Protein AF-T1U7D6-F1 (afdb_monomer)

Organism: NCBI:txid1352356

Solvent-accessible surface area (backbone atoms only — not comparable to full-atom values): 13984 Å² total; per-residue (Å²): 104,75,70,58,51,40,47,48,28,35,77,74,76,29,29,52,57,23,20,65,66,30,60,72,41,46,78,35,85,68,32,20,46,58,29,17,50,54,24,15,53,18,20,45,72,52,65,39,37,70,60,12,44,58,31,36,50,51,25,49,54,49,41,52,49,48,55,53,50,41,74,73,70,55,82,89,74,80,80,62,49,70,50,90,88,68,85,40,58,49,58,42,78,65,50,63,22,47,46,26,44,51,46,15,50,35,25,50,76,70,67,35,58,71,60,15,51,52,23,41,53,51,16,53,51,44,37,53,52,48,38,55,50,52,52,52,52,52,53,49,52,50,52,54,49,68,73,53,84,83,81,92,78,90,78,67,86,83,57,63,83,69,49,65,72,53,52,78,78,43,94,65,55,78,68,31,66,84,38,65,89,54,60,64,39,65,58,31,34,52,43,7,53,49,30,39,72,69,73,42,42,70,62,4,51,51,26,27,49,51,15,25,58,59,62,70,40,68,68,47,47,51,52,45,51,51,58,57,52,49,51,60,42,48,77,68,72,56,60,78,65,60,53,57,53,51,47,54,51,53,52,53,52,54,65,69,76,107

Secondary structure (DSSP, 8-state):
-HHHHHHHIIIII-HHHHHHHHTTTTT-STTHHHHHHHHHHHHHHTT-HHHHHHHHHHHHHHHHHHHHHHHHHS----S--B-TTS--B---HHHHHHHHHHHHHHHHHTT-HHHHHHHHHHHHHHHHHHHHHHHHHHHHHHHHHHHS--------TTSHHHHHHHHTT-TTTHHHHTTTTTS-HHHHHHHHHHHHHTT-HHHHHHHHHHHHHHH--HHHHHHHHHHHHHHHHHHTT--HHHHHHHHHHHHHHHTT--

Structure (mmCIF, N/CA/C/O backbone):
data_AF-T1U7D6-F1
#
_entry.id   AF-T1U7D6-F1
#
loop_
_atom_site.group_PDB
_atom_site.id
_atom_site.type_symbol
_atom_site.label_atom_id
_atom_site.label_alt_id
_atom_site.label_comp_id
_atom_site.label_asym_id
_atom_site.label_entity_id
_atom_site.label_seq_id
_atom_site.pdbx_PDB_ins_code
_atom_site.Cartn_x
_atom_site.Cartn_y
_atom_site.Cartn_z
_atom_site.occupancy
_atom_site.B_iso_or_equiv
_atom_site.auth_seq_id
_atom_site.auth_comp_id
_atom_site.auth_asym_id
_atom_site.auth_atom_id
_atom_site.pdbx_PDB_model_num
ATOM 1 N N . MET A 1 1 ? 2.254 6.392 26.027 1.00 72.69 1 MET A N 1
ATOM 2 C CA . MET A 1 1 ? 1.429 5.376 26.707 1.00 72.69 1 MET A CA 1
ATOM 3 C C . MET A 1 1 ? 0.644 4.525 25.712 1.00 72.69 1 MET A C 1
ATOM 5 O O . MET A 1 1 ? 1.180 3.489 25.376 1.00 72.69 1 MET A O 1
ATOM 9 N N . ASP A 1 2 ? -0.503 4.936 25.141 1.00 89.38 2 ASP A N 1
ATOM 10 C CA . ASP A 1 2 ? -1.288 4.025 24.265 1.00 89.38 2 ASP A CA 1
ATOM 11 C C . ASP A 1 2 ? -0.532 3.526 23.015 1.00 89.38 2 ASP A C 1
ATOM 13 O O . ASP A 1 2 ? -0.516 2.333 22.733 1.00 89.38 2 ASP A O 1
ATOM 17 N N . LEU A 1 3 ? 0.124 4.423 22.264 1.00 87.19 3 LEU A N 1
ATOM 18 C CA . LEU A 1 3 ? 0.868 4.041 21.050 1.00 87.19 3 LEU A CA 1
ATOM 19 C C . LEU A 1 3 ? 2.123 3.212 21.363 1.00 87.19 3 LEU A C 1
ATOM 21 O O . LEU A 1 3 ? 2.487 2.315 20.618 1.00 87.19 3 LEU A O 1
ATOM 25 N N . GLU A 1 4 ? 2.780 3.517 22.476 1.00 90.38 4 GLU A N 1
ATOM 26 C CA . GLU A 1 4 ? 3.965 2.795 22.941 1.00 90.38 4 GLU A CA 1
ATOM 27 C C . GLU A 1 4 ? 3.599 1.374 23.370 1.00 90.38 4 GLU A C 1
ATOM 29 O O . GLU A 1 4 ? 4.231 0.423 22.929 1.00 90.38 4 GLU A O 1
ATOM 34 N N . HIS A 1 5 ? 2.508 1.224 24.127 1.00 93.81 5 HIS A N 1
ATOM 35 C CA . HIS A 1 5 ? 1.993 -0.088 24.491 1.00 93.81 5 HIS A CA 1
ATOM 36 C C . HIS A 1 5 ? 1.528 -0.874 23.261 1.00 93.81 5 HIS A C 1
ATOM 38 O O . HIS A 1 5 ? 1.854 -2.048 23.134 1.00 93.81 5 HIS A O 1
ATOM 44 N N . PHE A 1 6 ? 0.842 -0.223 22.313 1.00 93.44 6 PHE A N 1
ATOM 45 C CA . PHE A 1 6 ? 0.516 -0.841 21.027 1.00 93.44 6 PHE A CA 1
ATOM 46 C C . PHE A 1 6 ? 1.769 -1.373 20.314 1.00 93.44 6 PHE A C 1
ATOM 48 O O . PHE A 1 6 ? 1.744 -2.499 19.828 1.00 93.44 6 PHE A O 1
ATOM 55 N N . ASN A 1 7 ? 2.863 -0.603 20.276 1.00 91.38 7 ASN A N 1
ATOM 56 C CA . ASN A 1 7 ? 4.107 -1.033 19.635 1.00 91.38 7 ASN A CA 1
ATOM 57 C C . ASN A 1 7 ? 4.715 -2.254 20.334 1.00 91.38 7 ASN A C 1
ATOM 59 O O . ASN A 1 7 ? 5.109 -3.192 19.646 1.00 91.38 7 ASN A O 1
ATOM 63 N N . THR A 1 8 ? 4.752 -2.276 21.670 1.00 94.44 8 THR A N 1
ATOM 64 C CA . THR A 1 8 ? 5.187 -3.457 22.435 1.00 94.44 8 THR A CA 1
ATOM 65 C C . THR A 1 8 ? 4.346 -4.676 22.067 1.00 94.44 8 THR A C 1
ATOM 67 O O . THR A 1 8 ? 4.895 -5.700 21.672 1.00 94.44 8 THR A O 1
ATOM 70 N N . LEU A 1 9 ? 3.014 -4.552 22.087 1.00 94.38 9 LEU A N 1
ATOM 71 C CA . LEU A 1 9 ? 2.132 -5.652 21.692 1.00 94.38 9 LEU A CA 1
ATOM 72 C C . LEU A 1 9 ? 2.424 -6.113 20.259 1.00 94.38 9 LEU A C 1
ATOM 74 O O . LEU A 1 9 ? 2.529 -7.307 20.011 1.00 94.38 9 LEU A O 1
ATOM 78 N N . TYR A 1 10 ? 2.586 -5.181 19.321 1.00 91.12 10 TYR A N 1
ATOM 79 C CA . TYR A 1 10 ? 2.766 -5.491 17.906 1.00 91.12 10 TYR A CA 1
ATOM 80 C C . TYR A 1 10 ? 4.093 -6.203 17.618 1.00 91.12 10 TYR A C 1
ATOM 82 O O . TYR A 1 10 ? 4.104 -7.215 16.916 1.00 91.12 10 TYR A O 1
ATOM 90 N N . TYR A 1 11 ? 5.203 -5.678 18.143 1.00 89.50 11 TYR A N 1
ATOM 91 C CA . TYR A 1 11 ? 6.544 -6.169 17.826 1.00 89.50 11 TYR A CA 1
ATOM 92 C C . TYR A 1 11 ? 7.011 -7.310 18.734 1.00 89.50 11 TYR A C 1
ATOM 94 O O . TYR A 1 11 ? 7.799 -8.138 18.280 1.00 89.50 11 TYR A O 1
ATOM 102 N N . GLU A 1 12 ? 6.554 -7.365 19.987 1.00 93.75 12 GLU A N 1
ATOM 103 C CA . GLU A 1 12 ? 7.066 -8.316 20.984 1.00 93.75 12 GLU A CA 1
ATOM 104 C C . GLU A 1 12 ? 6.088 -9.460 21.274 1.00 93.75 12 GLU A C 1
ATOM 106 O O . GLU A 1 12 ? 6.516 -10.601 21.441 1.00 93.75 12 GLU A O 1
ATOM 111 N N . GLU A 1 13 ? 4.779 -9.192 21.301 1.00 92.56 13 GLU A N 1
ATOM 112 C CA . GLU A 1 13 ? 3.772 -10.209 21.645 1.00 92.56 13 GLU A CA 1
ATOM 113 C C . GLU A 1 13 ? 3.065 -10.799 20.418 1.00 92.56 13 GLU A C 1
ATOM 115 O O . GLU A 1 13 ? 2.694 -11.977 20.408 1.00 92.56 13 GLU A O 1
ATOM 120 N N . GLY A 1 14 ? 2.900 -9.995 19.369 1.00 91.19 14 GLY A N 1
ATOM 121 C CA . GLY A 1 14 ? 2.357 -10.389 18.080 1.00 91.19 14 GLY A CA 1
ATOM 122 C C . GLY A 1 14 ? 1.228 -9.483 17.569 1.00 91.19 14 GLY A C 1
ATOM 123 O O . GLY A 1 14 ? 0.529 -8.802 18.328 1.00 91.19 14 GLY A O 1
ATOM 124 N N . PRO A 1 15 ? 0.971 -9.515 16.249 1.00 91.62 15 PRO A N 1
ATOM 125 C CA . PRO A 1 15 ? 0.008 -8.625 15.603 1.00 91.62 15 PRO A CA 1
ATOM 126 C C . PRO A 1 15 ? -1.435 -8.840 16.077 1.00 91.62 15 PRO A C 1
ATOM 128 O O . PRO A 1 15 ? -2.233 -7.906 16.061 1.00 91.62 15 PRO A O 1
ATOM 131 N N . LYS A 1 16 ? -1.787 -10.042 16.554 1.00 94.75 16 LYS A N 1
ATOM 132 C CA . LYS A 1 16 ? -3.138 -10.332 17.053 1.00 94.75 16 LYS A CA 1
ATOM 133 C C . LYS A 1 16 ? -3.448 -9.584 18.352 1.00 94.75 16 LYS A C 1
ATOM 135 O O . LYS A 1 16 ? -4.544 -9.054 18.507 1.00 94.75 16 LYS A O 1
ATOM 140 N N . GLN A 1 17 ? -2.490 -9.498 19.268 1.00 95.81 17 GLN A N 1
ATOM 141 C CA . GLN A 1 17 ? -2.638 -8.761 20.521 1.00 95.81 17 GLN A CA 1
ATOM 142 C C . GLN A 1 17 ? -2.774 -7.261 20.248 1.00 95.81 17 GLN A C 1
ATOM 144 O O . GLN A 1 17 ? -3.669 -6.607 20.786 1.00 95.81 17 GLN A O 1
ATOM 149 N N . ALA A 1 18 ? -1.949 -6.734 19.340 1.00 95.06 18 ALA A N 1
ATOM 150 C CA . ALA A 1 18 ? -2.043 -5.352 18.885 1.00 95.06 18 ALA A CA 1
ATOM 151 C C . ALA A 1 18 ? -3.387 -5.050 18.200 1.00 95.06 18 ALA A C 1
ATOM 153 O O . ALA A 1 18 ? -3.987 -4.000 18.451 1.00 95.06 18 ALA A O 1
ATOM 154 N N . TYR A 1 19 ? -3.902 -5.977 17.385 1.00 95.38 19 TYR A N 1
ATOM 155 C CA . TYR A 1 19 ? -5.228 -5.885 16.771 1.00 95.38 19 TYR A CA 1
ATOM 156 C C . TYR A 1 19 ? -6.329 -5.781 17.833 1.00 95.38 19 TYR A C 1
ATOM 158 O O . TYR A 1 19 ? -7.089 -4.813 17.827 1.00 95.38 19 TYR A O 1
ATOM 166 N N . GLU A 1 20 ? -6.388 -6.710 18.789 1.00 95.00 20 GLU A N 1
ATOM 167 C CA . GLU A 1 20 ? -7.421 -6.694 19.832 1.00 95.00 20 GLU A CA 1
ATOM 168 C C . GLU A 1 20 ? -7.350 -5.434 20.704 1.00 95.00 20 GLU A C 1
ATOM 170 O O . GLU A 1 20 ? -8.370 -4.783 20.945 1.00 95.00 20 GLU A O 1
ATOM 175 N N . TYR A 1 21 ? -6.143 -5.024 21.105 1.00 95.00 21 TYR A N 1
ATOM 176 C CA . TYR A 1 21 ? -5.940 -3.804 21.885 1.00 95.00 21 TYR A CA 1
ATOM 177 C C . TYR A 1 21 ? -6.375 -2.545 21.125 1.00 95.00 21 TYR A C 1
ATOM 179 O O . TYR A 1 21 ? -6.966 -1.636 21.717 1.00 95.00 21 TYR A O 1
ATOM 187 N N . SER A 1 22 ? -6.111 -2.478 19.814 1.00 94.06 22 SER A N 1
ATOM 188 C CA . SER A 1 22 ? -6.345 -1.264 19.027 1.00 94.06 22 SER A CA 1
ATOM 189 C C . SER A 1 22 ? -7.816 -1.017 18.648 1.00 94.06 22 SER A C 1
ATOM 191 O O . SER A 1 22 ? -8.193 0.135 18.407 1.00 94.06 22 SER A O 1
ATOM 193 N N . LYS A 1 23 ? -8.686 -2.043 18.689 1.00 92.31 23 LYS A N 1
ATOM 194 C CA . LYS A 1 23 ? -10.126 -1.949 18.340 1.00 92.31 23 LYS A CA 1
ATOM 195 C C . LYS A 1 23 ? -10.878 -0.849 19.088 1.00 92.31 23 LYS A C 1
ATOM 197 O O . LYS A 1 23 ? -11.815 -0.250 18.563 1.00 92.31 23 LYS A O 1
ATOM 202 N N . GLN A 1 24 ? -10.501 -0.576 20.334 1.00 90.50 24 GLN A N 1
ATOM 203 C CA . GLN A 1 24 ? -11.171 0.438 21.152 1.00 90.50 24 GLN A CA 1
ATOM 204 C C . GLN A 1 24 ? -10.879 1.877 20.694 1.00 90.50 24 GLN A C 1
ATOM 206 O O . GLN A 1 24 ? -11.638 2.795 21.017 1.00 90.50 24 GLN A O 1
ATOM 211 N N . PHE A 1 25 ? -9.789 2.098 19.954 1.00 90.56 25 PHE A N 1
ATOM 212 C CA . PHE A 1 25 ? -9.353 3.438 19.570 1.00 90.56 25 PHE A CA 1
ATOM 213 C C . PHE A 1 25 ? -9.890 3.882 18.203 1.00 90.56 25 PHE A C 1
ATOM 215 O O . PHE A 1 25 ? -10.058 5.084 18.007 1.00 90.56 25 PHE A O 1
ATOM 222 N N . THR A 1 26 ? -10.279 2.955 17.320 1.00 85.25 26 THR A N 1
ATOM 223 C CA . THR A 1 26 ? -10.902 3.253 16.005 1.00 85.25 26 THR A CA 1
ATOM 224 C C . THR A 1 26 ? -12.225 4.025 16.139 1.00 85.25 26 THR A C 1
ATOM 226 O O . THR A 1 26 ? -12.617 4.826 15.287 1.00 85.25 26 THR A O 1
ATOM 229 N N . LYS A 1 27 ? -12.915 3.863 17.277 1.00 82.00 27 LYS A N 1
ATOM 230 C CA . LYS A 1 27 ? -14.156 4.583 17.610 1.00 82.00 27 LYS A CA 1
ATOM 231 C C . LYS A 1 27 ? -13.919 6.009 18.126 1.00 82.00 27 LYS A C 1
ATOM 233 O O . LYS A 1 27 ? -14.858 6.808 18.165 1.00 82.00 27 LYS A O 1
ATOM 238 N N . LYS A 1 28 ? -12.695 6.360 18.542 1.00 76.56 28 LYS A N 1
ATOM 239 C CA . LYS A 1 28 ? -12.383 7.679 19.119 1.00 76.56 28 LYS A CA 1
ATOM 240 C C . LYS A 1 28 ? -12.177 8.702 18.004 1.00 76.56 28 LYS A C 1
ATOM 242 O O . LYS A 1 28 ? -11.398 8.477 17.095 1.00 76.56 28 LYS A O 1
ATOM 247 N N . LYS A 1 29 ? -12.827 9.873 18.090 1.00 69.06 29 LYS A N 1
ATOM 248 C CA . LYS A 1 29 ? -12.731 10.926 17.050 1.00 69.06 29 LYS A CA 1
ATOM 249 C C . LYS A 1 29 ? -11.315 11.493 16.880 1.00 69.06 29 LYS A C 1
ATOM 251 O O . LYS A 1 29 ? -10.940 11.879 15.777 1.00 69.06 29 LYS A O 1
ATOM 256 N N . LYS A 1 30 ? -10.535 11.567 17.960 1.00 73.75 30 LYS A N 1
ATOM 257 C CA . LYS A 1 30 ? -9.161 12.079 17.930 1.00 73.75 30 LYS A CA 1
ATOM 258 C C . LYS A 1 30 ? -8.212 10.978 17.458 1.00 73.75 30 LYS A C 1
ATOM 260 O O . LYS A 1 30 ? -8.169 9.922 18.078 1.00 73.75 30 LYS A O 1
ATOM 265 N N . ASN A 1 31 ? -7.439 11.253 16.406 1.00 78.19 31 ASN A N 1
ATOM 266 C CA . ASN A 1 31 ? -6.497 10.309 15.785 1.00 78.19 31 ASN A CA 1
ATOM 267 C C . ASN A 1 31 ? -7.153 9.011 15.281 1.00 78.19 31 ASN A C 1
ATOM 269 O O . ASN A 1 31 ? -6.470 8.001 15.158 1.00 78.19 31 ASN A O 1
ATOM 273 N N . ALA A 1 32 ? -8.457 9.045 14.977 1.00 85.38 32 ALA A N 1
ATOM 274 C CA . ALA A 1 32 ? -9.206 7.884 14.495 1.00 85.38 32 ALA A CA 1
ATOM 275 C C . ALA A 1 32 ? -8.514 7.225 13.297 1.00 85.38 32 ALA A C 1
ATOM 277 O O . ALA A 1 32 ? -8.302 6.025 13.301 1.00 85.38 32 ALA A O 1
ATOM 278 N N . LEU A 1 33 ? -8.077 8.039 12.327 1.00 87.81 33 LEU A N 1
ATOM 279 C CA . LEU A 1 33 ? -7.394 7.565 11.125 1.00 87.81 33 LEU A CA 1
ATOM 280 C C . LEU A 1 33 ? -6.114 6.782 11.447 1.00 87.81 33 LEU A C 1
ATOM 282 O O . LEU A 1 33 ? -5.906 5.713 10.889 1.00 87.81 33 LEU A O 1
ATOM 286 N N . LEU A 1 34 ? -5.280 7.286 12.364 1.00 89.69 34 LEU A N 1
ATOM 287 C CA . LEU A 1 34 ? -4.067 6.579 12.785 1.00 89.69 34 LEU A CA 1
ATOM 288 C C . LEU A 1 34 ? -4.422 5.211 13.374 1.00 89.69 34 LEU A C 1
ATOM 290 O O . LEU A 1 34 ? -3.790 4.214 13.045 1.00 89.69 34 LEU A O 1
ATOM 294 N N . TRP A 1 35 ? -5.439 5.160 14.232 1.00 93.38 35 TRP A N 1
ATOM 295 C CA . TRP A 1 35 ? -5.860 3.912 14.858 1.00 93.38 35 TRP A CA 1
ATOM 296 C C . TRP A 1 35 ? -6.537 2.950 13.885 1.00 93.38 35 TRP A C 1
ATOM 298 O O . TRP A 1 35 ? -6.321 1.751 14.016 1.00 93.38 35 TRP A O 1
ATOM 308 N N . ASP A 1 36 ? -7.282 3.443 12.895 1.00 94.88 36 ASP A N 1
ATOM 309 C CA . ASP A 1 36 ? -7.832 2.610 11.823 1.00 94.88 36 ASP A CA 1
ATOM 310 C C . ASP A 1 36 ? -6.692 1.969 11.012 1.00 94.88 36 ASP A C 1
ATOM 312 O O . ASP A 1 36 ? -6.714 0.769 10.756 1.00 94.88 36 ASP A O 1
ATOM 316 N N . LEU A 1 37 ? -5.641 2.729 10.676 1.00 94.12 37 LEU A N 1
ATOM 317 C CA . LEU A 1 37 ? -4.459 2.195 9.991 1.00 94.12 37 LEU A CA 1
ATOM 318 C C . LEU A 1 37 ? -3.749 1.125 10.830 1.00 94.12 37 LEU A C 1
ATOM 320 O O . LEU A 1 37 ? -3.533 0.013 10.355 1.00 94.12 37 LEU A O 1
ATOM 324 N N . GLN A 1 38 ? -3.426 1.436 12.088 1.00 93.94 38 GLN A N 1
ATOM 325 C CA . GLN A 1 38 ? -2.735 0.506 12.987 1.00 93.94 38 GLN A CA 1
ATOM 326 C C . GLN A 1 38 ? -3.544 -0.778 13.221 1.00 93.94 38 GLN A C 1
ATOM 328 O O . GLN A 1 38 ? -2.998 -1.881 13.164 1.00 93.94 38 GLN A O 1
ATOM 333 N N . ASN A 1 39 ? -4.855 -0.650 13.438 1.00 96.56 39 ASN A N 1
ATOM 334 C CA . ASN A 1 39 ? -5.744 -1.785 13.661 1.00 96.56 39 ASN A CA 1
ATOM 335 C C . ASN A 1 39 ? -5.921 -2.633 12.393 1.00 96.56 39 ASN A C 1
ATOM 337 O O . ASN A 1 39 ? -5.795 -3.853 12.468 1.00 96.56 39 ASN A O 1
ATOM 341 N N . GLY A 1 40 ? -6.139 -2.000 11.236 1.00 96.81 40 GLY A N 1
ATOM 342 C CA . GLY A 1 40 ? -6.283 -2.688 9.953 1.00 96.81 40 GLY A CA 1
ATOM 343 C C . GLY A 1 40 ? -5.030 -3.477 9.574 1.00 96.81 40 GLY A C 1
ATOM 344 O O . GLY A 1 40 ? -5.127 -4.659 9.245 1.00 96.81 40 GLY A O 1
ATOM 345 N N . LEU A 1 41 ? -3.840 -2.878 9.697 1.00 95.44 41 LEU A N 1
ATOM 346 C CA . LEU A 1 41 ? -2.580 -3.590 9.447 1.00 95.44 41 LEU A CA 1
ATOM 347 C C . LEU A 1 41 ? -2.378 -4.736 10.445 1.00 95.44 41 LEU A C 1
ATOM 349 O O . LEU A 1 41 ? -2.022 -5.840 10.042 1.00 95.44 41 LEU A O 1
ATOM 353 N N . SER A 1 42 ? -2.651 -4.510 11.731 1.00 96.25 42 SER A N 1
ATOM 354 C CA . SER A 1 42 ? -2.551 -5.570 12.743 1.00 96.25 42 SER A CA 1
ATOM 355 C C . SER A 1 42 ? -3.470 -6.753 12.422 1.00 96.25 42 SER A C 1
ATOM 357 O O . SER A 1 42 ? -3.040 -7.897 12.539 1.00 96.25 42 SER A O 1
ATOM 359 N N . ALA A 1 43 ? -4.696 -6.499 11.950 1.00 97.00 43 ALA A N 1
ATOM 360 C CA . ALA A 1 43 ? -5.625 -7.541 11.507 1.00 97.00 43 ALA A CA 1
ATOM 361 C C . ALA A 1 43 ? -5.090 -8.322 10.292 1.00 97.00 43 ALA A C 1
ATOM 363 O O . ALA A 1 43 ? -5.120 -9.552 10.290 1.00 97.00 43 ALA A O 1
ATOM 364 N N . LEU A 1 44 ? -4.532 -7.626 9.291 1.00 95.62 44 LEU A N 1
ATOM 365 C CA . LEU A 1 44 ? -3.894 -8.252 8.125 1.00 95.62 44 LEU A CA 1
ATOM 366 C C . LEU A 1 44 ? -2.781 -9.214 8.570 1.00 95.62 44 LEU A C 1
ATOM 368 O O . LEU A 1 44 ? -2.764 -10.378 8.162 1.00 95.62 44 LEU A O 1
ATOM 372 N N . TYR A 1 45 ? -1.882 -8.761 9.450 1.00 94.00 45 TYR A N 1
ATOM 373 C CA . TYR A 1 45 ? -0.774 -9.583 9.950 1.00 94.00 45 TYR A CA 1
ATOM 374 C C . TYR A 1 45 ? -1.228 -10.686 10.919 1.00 94.00 45 TYR A C 1
ATOM 376 O O . TYR A 1 45 ? -0.603 -11.745 10.985 1.00 94.00 45 TYR A O 1
ATOM 384 N N . ALA A 1 46 ? -2.356 -10.497 11.607 1.00 94.88 46 ALA A N 1
ATOM 385 C CA . ALA A 1 46 ? -3.042 -11.544 12.365 1.00 94.88 46 ALA A CA 1
ATOM 386 C C . ALA A 1 46 ? -3.775 -12.565 11.470 1.00 94.88 46 ALA A C 1
ATOM 388 O O . ALA A 1 46 ? -4.236 -13.590 11.971 1.00 94.88 46 ALA A O 1
ATOM 389 N N . ARG A 1 47 ? -3.803 -12.336 10.146 1.00 94.50 47 ARG A N 1
ATOM 390 C CA . ARG A 1 47 ? -4.501 -13.128 9.116 1.00 94.50 47 ARG A CA 1
ATOM 391 C C . ARG A 1 47 ? -6.027 -13.033 9.152 1.00 94.50 47 ARG A C 1
ATOM 393 O O . ARG A 1 47 ? -6.709 -13.852 8.535 1.00 94.50 47 ARG A O 1
ATOM 400 N N . ASP A 1 48 ? -6.549 -11.998 9.793 1.00 96.00 48 ASP A N 1
ATOM 401 C CA . ASP A 1 48 ? -7.973 -11.680 9.858 1.00 96.00 48 ASP A CA 1
ATOM 402 C C . ASP A 1 48 ? -8.349 -10.735 8.696 1.00 96.00 48 ASP A C 1
ATOM 404 O O . ASP A 1 48 ? -8.747 -9.587 8.885 1.00 96.00 48 ASP A O 1
ATOM 408 N N . TYR A 1 49 ? -8.192 -11.212 7.454 1.00 96.62 49 TYR A N 1
ATOM 409 C CA . TYR A 1 49 ? -8.247 -10.381 6.234 1.00 96.62 49 TYR A CA 1
ATOM 410 C C . TYR A 1 49 ? -9.581 -9.648 6.018 1.00 96.62 49 TYR A C 1
ATOM 412 O O . TYR A 1 49 ? -9.602 -8.511 5.557 1.00 96.62 49 TYR A O 1
ATOM 420 N N . ASN A 1 50 ? -10.712 -10.274 6.360 1.00 98.06 50 ASN A N 1
ATOM 421 C CA . ASN A 1 50 ? -12.023 -9.620 6.246 1.00 98.06 50 ASN A CA 1
ATOM 422 C C . ASN A 1 50 ? -12.174 -8.468 7.250 1.00 98.06 50 ASN A C 1
ATOM 424 O O . ASN A 1 50 ? -12.725 -7.422 6.903 1.00 98.06 50 ASN A O 1
ATOM 428 N N . ASP A 1 51 ? -11.661 -8.642 8.470 1.00 97.25 51 ASP A N 1
ATOM 429 C CA . ASP A 1 51 ? -11.666 -7.586 9.482 1.00 97.25 51 ASP A CA 1
ATOM 430 C C . ASP A 1 51 ? -10.720 -6.453 9.068 1.00 97.25 51 ASP A C 1
ATOM 432 O O . ASP A 1 51 ? -11.092 -5.280 9.150 1.00 97.25 51 ASP A O 1
ATOM 436 N N . SER A 1 52 ? -9.537 -6.797 8.541 1.00 98.12 52 SER A N 1
ATOM 437 C CA . SER A 1 52 ? -8.598 -5.823 7.979 1.00 98.12 52 SER A CA 1
ATOM 438 C C . SER A 1 52 ? -9.250 -4.972 6.891 1.00 98.12 52 SER A C 1
ATOM 440 O O . SER A 1 52 ? -9.248 -3.744 6.995 1.00 98.12 52 SER A O 1
ATOM 442 N N . LEU A 1 53 ? -9.911 -5.600 5.911 1.00 98.56 53 LEU A N 1
ATOM 443 C CA . LEU A 1 53 ? -10.651 -4.901 4.858 1.00 98.56 53 LEU A CA 1
ATOM 444 C C . LEU A 1 53 ? -11.704 -3.947 5.427 1.00 98.56 53 LEU A C 1
ATOM 446 O O . LEU A 1 53 ? -11.762 -2.790 5.010 1.00 98.56 53 LEU A O 1
ATOM 450 N N . GLY A 1 54 ? -12.501 -4.402 6.399 1.00 97.88 54 GLY A N 1
ATOM 451 C CA . GLY A 1 54 ? -13.538 -3.581 7.022 1.00 97.88 54 GLY A CA 1
ATOM 452 C C . GLY A 1 54 ? -12.979 -2.336 7.716 1.00 97.88 54 GLY A C 1
ATOM 453 O O . GLY A 1 54 ? -13.555 -1.250 7.613 1.00 97.88 54 GLY A O 1
ATOM 454 N N . VAL A 1 55 ? -11.835 -2.461 8.389 1.00 97.12 55 VAL A N 1
ATOM 455 C CA . VAL A 1 55 ? -11.179 -1.341 9.079 1.00 97.12 55 VAL A CA 1
ATOM 456 C C . VAL A 1 55 ? -10.451 -0.425 8.089 1.00 97.12 55 VAL A C 1
ATOM 458 O O . VAL A 1 55 ? -10.539 0.798 8.197 1.00 97.12 55 VAL A O 1
ATOM 461 N N . LEU A 1 56 ? -9.792 -0.978 7.070 1.00 98.00 56 LEU A N 1
ATOM 462 C CA . LEU A 1 56 ? -9.132 -0.197 6.022 1.00 98.00 56 LEU A CA 1
ATOM 463 C C . LEU A 1 56 ? -10.136 0.563 5.139 1.00 98.00 56 LEU A C 1
ATOM 465 O O . LEU A 1 56 ? -9.822 1.653 4.656 1.00 98.00 56 LEU A O 1
ATOM 469 N N . ASP A 1 57 ? -11.358 0.055 4.966 1.00 97.88 57 ASP A N 1
ATOM 470 C CA . ASP A 1 57 ? -12.466 0.804 4.364 1.00 97.88 57 ASP A CA 1
ATOM 471 C C . ASP A 1 57 ? -12.852 2.028 5.206 1.00 97.88 57 ASP A C 1
ATOM 473 O O . ASP A 1 57 ? -13.064 3.115 4.661 1.00 97.88 57 ASP A O 1
ATOM 477 N N . GLN A 1 58 ? -12.897 1.888 6.535 1.00 95.31 58 GLN A N 1
ATOM 478 C CA . GLN A 1 58 ? -13.140 3.017 7.440 1.00 95.31 58 GLN A CA 1
ATOM 479 C C . GLN A 1 58 ? -11.999 4.039 7.375 1.00 95.31 58 GLN A C 1
ATOM 481 O O . GLN A 1 58 ? -12.267 5.240 7.262 1.00 95.31 58 GLN A O 1
ATOM 486 N N . ALA A 1 59 ? -10.746 3.571 7.367 1.00 94.81 59 ALA A N 1
ATOM 487 C CA . ALA A 1 59 ? -9.569 4.421 7.202 1.00 94.81 59 ALA A CA 1
ATOM 488 C C . ALA A 1 59 ? -9.651 5.230 5.898 1.00 94.81 59 ALA A C 1
ATOM 490 O O . ALA A 1 59 ? -9.487 6.450 5.917 1.00 94.81 59 ALA A O 1
ATOM 491 N N . GLU A 1 60 ? -9.978 4.575 4.777 1.00 95.50 60 GLU A N 1
ATOM 492 C CA . GLU A 1 60 ? -10.130 5.226 3.473 1.00 95.50 60 GLU A CA 1
ATOM 493 C C . GLU A 1 60 ? -11.215 6.311 3.496 1.00 95.50 60 GLU A C 1
ATOM 495 O O . GLU A 1 60 ? -10.973 7.435 3.055 1.00 95.50 60 GLU A O 1
ATOM 500 N N . GLN A 1 61 ? -12.391 6.016 4.058 1.00 93.25 61 GLN A N 1
ATOM 501 C CA . GLN A 1 61 ? -13.486 6.988 4.155 1.00 93.25 61 GLN A CA 1
ATOM 502 C C . GLN A 1 61 ? -13.102 8.214 4.991 1.00 93.25 61 GLN A C 1
ATOM 504 O O . GLN A 1 61 ? -13.432 9.348 4.625 1.00 93.25 61 GLN A O 1
ATOM 509 N N . ARG A 1 62 ? -12.406 8.016 6.120 1.00 89.94 62 ARG A N 1
ATOM 510 C CA . ARG A 1 62 ? -11.925 9.131 6.949 1.00 89.94 62 ARG A CA 1
ATOM 511 C C . ARG A 1 62 ? -10.873 9.949 6.219 1.00 89.94 62 ARG A C 1
ATOM 513 O O . ARG A 1 62 ? -10.980 11.175 6.215 1.00 89.94 62 ARG A O 1
ATOM 520 N N . PHE A 1 63 ? -9.905 9.280 5.599 1.00 88.94 63 PHE A N 1
ATOM 521 C CA . PHE A 1 63 ? -8.846 9.911 4.823 1.00 88.94 63 PHE A CA 1
ATOM 522 C C . PHE A 1 63 ? -9.423 10.786 3.700 1.00 88.94 63 PHE A C 1
ATOM 524 O O . PHE A 1 63 ? -9.134 11.981 3.627 1.00 88.94 63 PHE A O 1
ATOM 531 N N . ASP A 1 64 ? -10.323 10.233 2.884 1.00 88.31 64 ASP A N 1
ATOM 532 C CA . ASP A 1 64 ? -10.928 10.949 1.758 1.00 88.31 64 ASP A CA 1
ATOM 533 C C . ASP A 1 64 ? -11.797 12.131 2.230 1.00 88.31 64 ASP A C 1
ATOM 535 O O . ASP A 1 64 ? -11.782 13.205 1.620 1.00 88.31 64 ASP A O 1
ATOM 539 N N . LYS A 1 65 ? -12.509 11.990 3.360 1.00 85.19 65 LYS A N 1
ATOM 540 C CA . LYS A 1 65 ? -13.275 13.092 3.965 1.00 85.19 65 LYS A CA 1
ATOM 541 C C . LYS A 1 65 ? -12.369 14.230 4.438 1.00 85.19 65 LYS A C 1
ATOM 543 O O . LYS A 1 65 ? -12.695 15.394 4.202 1.00 85.19 65 LYS A O 1
ATOM 548 N N . LEU A 1 66 ? -11.256 13.908 5.097 1.00 79.25 66 LEU A N 1
ATOM 549 C CA . LEU A 1 66 ? -10.272 14.892 5.557 1.00 79.25 66 LEU A CA 1
ATOM 550 C C . LEU A 1 66 ? -9.641 15.628 4.367 1.00 79.25 66 LEU A C 1
ATOM 552 O O . LEU A 1 66 ? -9.613 16.860 4.348 1.00 79.25 66 LEU A O 1
ATOM 556 N N . GLN A 1 67 ? -9.251 14.892 3.323 1.00 75.75 67 GLN A N 1
ATOM 557 C CA . GLN A 1 67 ? -8.691 15.471 2.102 1.00 75.75 67 GLN A CA 1
ATOM 558 C C . GLN A 1 67 ? -9.703 16.360 1.355 1.00 75.75 67 GLN A C 1
ATOM 560 O O . GLN A 1 67 ? -9.360 17.453 0.892 1.00 75.75 67 GLN A O 1
ATOM 565 N N . SER A 1 68 ? -10.975 15.951 1.278 1.00 75.06 68 SER A N 1
ATOM 566 C CA . SER A 1 68 ? -12.025 16.767 0.657 1.00 75.06 68 SER A CA 1
ATOM 567 C C . SER A 1 68 ? -12.370 18.026 1.459 1.00 75.06 68 SER A C 1
ATOM 569 O O . SER A 1 68 ? -12.713 19.041 0.856 1.00 75.06 68 SER A O 1
ATOM 571 N N . ALA A 1 69 ? -12.334 17.980 2.791 1.00 67.94 69 ALA A N 1
ATOM 572 C CA . ALA A 1 69 ? -12.599 19.157 3.617 1.00 67.94 69 ALA A CA 1
ATOM 573 C C . ALA A 1 69 ? -11.491 20.210 3.454 1.00 67.94 69 ALA A C 1
ATOM 575 O O . ALA A 1 69 ? -11.782 21.398 3.341 1.00 67.94 69 ALA A O 1
ATOM 576 N N . PHE A 1 70 ? -10.235 19.766 3.369 1.00 59.50 70 PHE A N 1
ATOM 577 C CA . PHE A 1 70 ? -9.079 20.643 3.203 1.00 59.50 70 PHE A CA 1
ATOM 578 C C . PHE A 1 70 ? -9.064 21.337 1.834 1.00 59.50 70 PHE A C 1
ATOM 580 O O . PHE A 1 70 ? -8.970 22.557 1.763 1.00 59.50 70 PHE A O 1
ATOM 587 N N . THR A 1 71 ? -9.293 20.582 0.752 1.00 62.19 71 THR A N 1
ATOM 588 C CA . THR A 1 71 ? -9.392 21.134 -0.617 1.00 62.19 71 THR A CA 1
ATOM 589 C C . THR A 1 71 ? -10.487 22.196 -0.783 1.00 62.19 71 THR A C 1
ATOM 591 O O . THR A 1 71 ? -10.374 23.040 -1.667 1.00 62.19 71 THR A O 1
ATOM 594 N N . LYS A 1 72 ? -11.535 22.178 0.054 1.00 59.09 72 LYS A N 1
ATOM 595 C CA . LYS A 1 72 ? -12.638 23.155 0.032 1.00 59.09 72 LYS A CA 1
ATOM 596 C C . LYS A 1 72 ? -12.443 24.353 0.975 1.00 59.09 72 LYS A C 1
ATOM 598 O O . LYS A 1 72 ? -13.147 25.342 0.808 1.00 59.09 72 LYS A O 1
ATOM 603 N N . GLY A 1 73 ? -11.568 24.253 1.980 1.00 51.25 73 GLY A N 1
ATOM 604 C CA . GLY A 1 73 ? -11.531 25.178 3.122 1.00 51.25 73 GLY A CA 1
ATOM 605 C C . GLY A 1 73 ? -10.474 26.284 3.058 1.00 51.25 73 GLY A C 1
ATOM 606 O O . GLY A 1 73 ? -10.773 27.419 3.405 1.00 51.25 73 GLY A O 1
ATOM 607 N N . ALA A 1 74 ? -9.247 25.983 2.639 1.00 43.12 74 ALA A N 1
ATOM 608 C CA . ALA A 1 74 ? -8.152 26.944 2.490 1.00 43.12 74 ALA A CA 1
ATOM 609 C C . ALA A 1 74 ? -6.980 26.239 1.795 1.00 43.12 74 ALA A C 1
ATOM 611 O O . ALA A 1 74 ? -6.878 25.019 1.867 1.00 43.12 74 ALA A O 1
ATOM 612 N N . GLY A 1 75 ? -6.132 27.015 1.117 1.00 46.31 75 GLY A N 1
ATOM 613 C CA . GLY A 1 75 ? -5.033 26.578 0.253 1.00 46.31 75 GLY A CA 1
ATOM 614 C C . GLY A 1 75 ? -4.365 25.250 0.619 1.00 46.31 75 GLY A C 1
ATOM 615 O O . GLY A 1 75 ? -3.965 25.008 1.755 1.00 46.31 75 GLY A O 1
ATOM 616 N N . TYR A 1 76 ? -4.218 24.409 -0.401 1.00 43.81 76 TYR A N 1
ATOM 617 C CA . TYR A 1 76 ? -3.516 23.139 -0.337 1.00 43.81 76 TYR A CA 1
ATOM 618 C C . TYR A 1 76 ? -2.019 23.397 -0.093 1.00 43.81 76 TYR A C 1
ATOM 620 O O . TYR A 1 76 ? -1.265 23.562 -1.045 1.00 43.81 76 TYR A O 1
ATOM 628 N N . VAL A 1 77 ? -1.592 23.490 1.168 1.00 43.09 77 VAL A N 1
ATOM 629 C CA . VAL A 1 77 ? -0.168 23.574 1.532 1.00 43.09 77 VAL A CA 1
ATOM 630 C C . VAL A 1 77 ? 0.296 22.172 1.917 1.00 43.09 77 VAL A C 1
ATOM 632 O O . VAL A 1 77 ? -0.314 21.508 2.754 1.00 43.09 77 VAL A O 1
ATOM 635 N N . GLY A 1 78 ? 1.298 21.682 1.191 1.00 45.00 78 GLY A N 1
ATOM 636 C CA . GLY A 1 78 ? 1.743 20.295 1.216 1.00 45.00 78 GLY A CA 1
ATOM 637 C C . GLY A 1 78 ? 2.343 19.811 2.540 1.00 45.00 78 GLY A C 1
ATOM 638 O O . GLY A 1 78 ? 2.733 20.586 3.401 1.00 45.00 78 GLY A O 1
ATOM 639 N N . ALA A 1 79 ? 2.467 18.480 2.600 1.00 50.41 79 ALA A N 1
ATOM 640 C CA . ALA A 1 79 ? 3.169 17.667 3.597 1.00 50.41 79 ALA A CA 1
ATOM 641 C C . ALA A 1 79 ? 2.598 17.700 5.032 1.00 50.41 79 ALA A C 1
ATOM 643 O O . ALA A 1 79 ? 2.839 18.614 5.804 1.00 50.41 79 ALA A O 1
ATOM 644 N N . ALA A 1 80 ? 1.922 16.597 5.386 1.00 48.44 80 ALA A N 1
ATOM 645 C CA . ALA A 1 80 ? 1.329 16.280 6.690 1.00 48.44 80 ALA A CA 1
ATOM 646 C C . ALA A 1 80 ? 0.219 17.242 7.163 1.00 48.44 80 ALA A C 1
ATOM 648 O O . ALA A 1 80 ? 0.447 18.399 7.491 1.00 48.44 80 ALA A O 1
ATOM 649 N N . MET A 1 81 ? -1.010 16.723 7.274 1.00 49.66 81 MET A N 1
ATOM 650 C CA . MET A 1 81 ? -2.114 17.437 7.920 1.00 49.66 81 MET A CA 1
ATOM 651 C C . MET A 1 81 ? -1.875 17.520 9.436 1.00 49.66 81 MET A C 1
ATOM 653 O O . MET A 1 81 ? -2.366 16.682 10.197 1.00 49.66 81 MET A O 1
ATOM 657 N N . ILE A 1 82 ? -1.122 18.523 9.882 1.00 45.31 82 ILE A N 1
ATOM 658 C CA . ILE A 1 82 ? -1.096 18.944 11.282 1.00 45.31 82 ILE A CA 1
ATOM 659 C C . ILE A 1 82 ? -1.994 20.178 11.375 1.00 45.31 82 ILE A C 1
ATOM 661 O O . ILE A 1 82 ? -1.674 21.244 10.864 1.00 45.31 82 ILE A O 1
ATOM 665 N N . ASN A 1 83 ? -3.177 20.025 11.972 1.00 46.47 83 ASN A N 1
ATOM 666 C CA . ASN A 1 83 ? -3.972 21.184 12.366 1.00 46.47 83 ASN A CA 1
ATOM 667 C C . ASN A 1 83 ? -3.344 21.755 13.641 1.00 46.47 83 ASN A C 1
ATOM 669 O O . ASN A 1 83 ? -3.575 21.225 14.734 1.00 46.47 83 ASN A O 1
ATOM 673 N N . ASP A 1 84 ? -2.560 22.818 13.480 1.00 45.16 84 ASP A N 1
ATOM 674 C CA . ASP A 1 84 ? -1.808 23.459 14.562 1.00 45.16 84 ASP A CA 1
ATOM 675 C C . ASP A 1 84 ? -2.684 24.068 15.664 1.00 45.16 84 ASP A C 1
ATOM 677 O O . ASP A 1 84 ? -2.169 24.386 16.733 1.00 45.16 84 ASP A O 1
ATOM 681 N N . ASN A 1 85 ? -4.011 24.142 15.490 1.00 43.12 85 ASN A N 1
ATOM 682 C CA . ASN A 1 85 ? -4.891 24.603 16.562 1.00 43.12 85 ASN A CA 1
ATOM 683 C C . ASN A 1 85 ? -5.500 23.484 17.428 1.00 43.12 85 ASN A C 1
ATOM 685 O O . ASN A 1 85 ? -5.755 23.748 18.599 1.00 43.12 85 ASN A O 1
ATOM 689 N N . VAL A 1 86 ? -5.700 22.236 16.956 1.00 45.44 86 VAL A N 1
ATOM 690 C CA . VAL A 1 86 ? -6.260 21.130 17.787 1.00 45.44 86 VAL A CA 1
ATOM 691 C C . VAL A 1 86 ? -5.945 19.707 17.231 1.00 45.44 86 VAL A C 1
ATOM 693 O O . VAL A 1 86 ? -6.785 19.066 16.609 1.00 45.44 86 VAL A O 1
ATOM 696 N N . ARG A 1 87 ? -4.752 19.158 17.514 1.00 54.91 87 ARG A N 1
ATOM 697 C CA . ARG A 1 87 ? -4.402 17.734 17.833 1.00 54.91 87 ARG A CA 1
ATOM 698 C C . ARG A 1 87 ? -5.081 16.510 17.129 1.00 54.91 87 ARG A C 1
ATOM 700 O O . ARG A 1 87 ? -5.136 15.453 17.767 1.00 54.91 87 ARG A O 1
ATOM 707 N N . ALA A 1 88 ? -5.578 16.553 15.890 1.00 59.56 88 ALA A N 1
ATOM 708 C CA . ALA A 1 88 ? -6.080 15.350 15.190 1.00 59.56 88 ALA A CA 1
ATOM 709 C C . ALA A 1 88 ? -5.219 14.971 13.971 1.00 59.56 88 ALA A C 1
ATOM 711 O O . ALA A 1 88 ? -5.019 15.791 13.082 1.00 59.56 88 ALA A O 1
ATOM 712 N N . TYR A 1 89 ? -4.739 13.723 13.930 1.00 62.06 89 TYR A N 1
ATOM 713 C CA . TYR A 1 89 ? -3.976 13.163 12.810 1.00 62.06 89 TYR A CA 1
ATOM 714 C C . TYR A 1 89 ? -4.829 13.076 11.535 1.00 62.06 89 TYR A C 1
ATOM 716 O O . TYR A 1 89 ? -5.787 12.299 11.495 1.00 62.06 89 TYR A O 1
ATOM 724 N N . GLY A 1 90 ? -4.493 13.879 10.519 1.00 61.88 90 GLY A N 1
ATOM 725 C CA . GLY A 1 90 ? -5.220 13.926 9.243 1.00 61.88 90 GLY A CA 1
ATOM 726 C C . GLY A 1 90 ? -4.637 13.043 8.131 1.00 61.88 90 GLY A C 1
ATOM 727 O O . GLY A 1 90 ? -5.273 12.852 7.097 1.00 61.88 90 GLY A O 1
ATOM 728 N N . GLY A 1 91 ? -3.455 12.481 8.374 1.00 67.50 91 GLY A N 1
ATOM 729 C CA . GLY A 1 91 ? -2.745 11.591 7.468 1.00 67.50 91 GLY A CA 1
ATOM 730 C C . GLY A 1 91 ? -1.968 12.271 6.338 1.00 67.50 91 GLY A C 1
ATOM 731 O O . GLY A 1 91 ? -2.100 13.470 6.077 1.00 67.50 91 GLY A O 1
ATOM 732 N N . ASN A 1 92 ? -1.099 11.498 5.687 1.00 75.38 92 ASN A N 1
ATOM 733 C CA . ASN A 1 92 ? -0.287 11.914 4.538 1.00 75.38 92 ASN A CA 1
ATOM 734 C C . ASN A 1 92 ? -0.871 11.350 3.227 1.00 75.38 92 ASN A C 1
ATOM 736 O O . ASN A 1 92 ? -1.441 10.265 3.216 1.00 75.38 92 ASN A O 1
ATOM 740 N N . ILE A 1 93 ? -0.685 12.043 2.096 1.00 74.50 93 ILE A N 1
ATOM 741 C CA . ILE A 1 93 ? -1.066 11.572 0.750 1.00 74.50 93 ILE A CA 1
ATOM 742 C C . ILE A 1 93 ? -0.586 10.129 0.496 1.00 74.50 93 ILE A C 1
ATOM 744 O O . ILE A 1 93 ? -1.326 9.330 -0.084 1.00 74.50 93 ILE A O 1
ATOM 748 N N . TYR A 1 94 ? 0.607 9.772 0.983 1.00 78.38 94 TYR A N 1
ATOM 749 C CA . TYR A 1 94 ? 1.142 8.410 0.879 1.00 78.38 94 TYR A CA 1
ATOM 750 C C . TYR A 1 94 ? 0.345 7.362 1.654 1.00 78.38 94 TYR A C 1
ATOM 752 O O . TYR A 1 94 ? 0.282 6.213 1.230 1.00 78.38 94 TYR A O 1
ATOM 760 N N . GLU A 1 95 ? -0.305 7.723 2.754 1.00 84.31 95 GLU A N 1
ATOM 761 C CA . GLU A 1 95 ? -1.122 6.771 3.506 1.00 84.31 95 GLU A CA 1
ATOM 762 C C . GLU A 1 95 ? -2.374 6.380 2.731 1.00 84.31 95 GLU A C 1
ATOM 764 O O . GLU A 1 95 ? -2.752 5.215 2.746 1.00 84.31 95 GLU A O 1
ATOM 769 N N . GLY A 1 96 ? -2.953 7.297 1.947 1.00 90.44 96 GLY A N 1
ATOM 770 C CA . GLY A 1 96 ? -4.016 6.956 1.000 1.00 90.44 96 GLY A CA 1
ATOM 771 C C . GLY A 1 96 ? -3.582 5.879 -0.003 1.00 90.44 96 GLY A C 1
ATOM 772 O O . GLY A 1 96 ? -4.354 4.973 -0.313 1.00 90.44 96 GLY A O 1
ATOM 773 N N . VAL A 1 97 ? -2.337 5.946 -0.492 1.00 92.62 97 VAL A N 1
ATOM 774 C CA . VAL A 1 97 ? -1.751 4.900 -1.350 1.00 92.62 97 VAL A CA 1
ATOM 775 C C . VAL A 1 97 ? -1.637 3.582 -0.584 1.00 92.62 97 VAL A C 1
ATOM 777 O O . VAL A 1 97 ? -2.058 2.542 -1.093 1.00 92.62 97 VAL A O 1
ATOM 780 N N . LEU A 1 98 ? -1.088 3.627 0.634 1.00 93.50 98 LEU A N 1
ATOM 781 C CA . LEU A 1 98 ? -0.857 2.443 1.457 1.00 93.50 98 LEU A CA 1
ATOM 782 C C . LEU A 1 98 ? -2.160 1.744 1.860 1.00 93.50 98 LEU A C 1
ATOM 784 O O . LEU A 1 98 ? -2.210 0.520 1.813 1.00 93.50 98 LEU A O 1
ATOM 788 N N . ILE A 1 99 ? -3.232 2.485 2.161 1.00 96.69 99 ILE A N 1
ATOM 789 C CA . ILE A 1 99 ? -4.550 1.904 2.461 1.00 96.69 99 ILE A CA 1
ATOM 790 C C . ILE A 1 99 ? -5.003 0.995 1.313 1.00 96.69 99 ILE A C 1
ATOM 792 O O . ILE A 1 99 ? -5.329 -0.170 1.532 1.00 96.69 99 ILE A O 1
ATOM 796 N N . ASN A 1 100 ? -4.989 1.490 0.070 1.00 98.00 100 ASN A N 1
ATOM 797 C CA . ASN A 1 100 ? -5.397 0.669 -1.071 1.00 98.00 100 ASN A CA 1
ATOM 798 C C . ASN A 1 100 ? -4.385 -0.446 -1.379 1.00 98.00 100 ASN A C 1
ATOM 800 O O . ASN A 1 100 ? -4.788 -1.514 -1.829 1.00 98.00 100 ASN A O 1
ATOM 804 N N . TYR A 1 101 ? -3.093 -0.235 -1.126 1.00 97.31 101 TYR A N 1
ATOM 805 C CA . TYR A 1 101 ? -2.078 -1.281 -1.261 1.00 97.31 101 TYR A CA 1
ATOM 806 C C . TYR A 1 101 ? -2.337 -2.464 -0.313 1.00 97.31 101 TYR A C 1
ATOM 808 O O . TYR A 1 101 ? -2.372 -3.605 -0.770 1.00 97.31 101 TYR A O 1
ATOM 816 N N . TYR A 1 102 ? -2.598 -2.209 0.972 1.00 97.50 102 TYR A N 1
ATOM 817 C CA . TYR A 1 102 ? -2.896 -3.267 1.941 1.00 97.50 102 TYR A CA 1
ATOM 818 C C . TYR A 1 102 ? -4.236 -3.951 1.664 1.00 97.50 102 TYR A C 1
ATOM 820 O O . TYR A 1 102 ? -4.286 -5.176 1.640 1.00 97.50 102 TYR A O 1
ATOM 828 N N . LYS A 1 103 ? -5.275 -3.198 1.277 1.00 98.56 103 LYS A N 1
ATOM 829 C CA . LYS A 1 103 ? -6.537 -3.802 0.815 1.00 98.56 103 LYS A CA 1
ATOM 830 C C . LYS A 1 103 ? -6.330 -4.715 -0.398 1.00 98.56 103 LYS A C 1
ATOM 832 O O . LYS A 1 103 ? -6.988 -5.743 -0.519 1.00 98.56 103 LYS A O 1
ATOM 837 N N . ALA A 1 104 ? -5.434 -4.354 -1.322 1.00 97.94 104 ALA A N 1
ATOM 838 C CA . ALA A 1 104 ? -5.104 -5.219 -2.453 1.00 97.94 104 ALA A CA 1
ATOM 839 C C . ALA A 1 104 ? -4.458 -6.532 -1.985 1.00 97.94 104 ALA A C 1
ATOM 841 O O . ALA A 1 104 ? -4.809 -7.591 -2.505 1.00 97.94 104 ALA A O 1
ATOM 842 N N . ILE A 1 105 ? -3.573 -6.471 -0.984 1.00 96.69 105 ILE A N 1
ATOM 843 C CA . ILE A 1 105 ? -2.962 -7.650 -0.358 1.00 96.69 105 ILE A CA 1
ATOM 844 C C . ILE A 1 105 ? -4.023 -8.533 0.308 1.00 96.69 105 ILE A C 1
ATOM 846 O O . ILE A 1 105 ? -4.035 -9.733 0.036 1.00 96.69 105 ILE A O 1
ATOM 850 N N . ASP A 1 106 ? -4.939 -7.971 1.104 1.00 97.19 106 ASP A N 1
ATOM 851 C CA . ASP A 1 106 ? -6.035 -8.737 1.719 1.00 97.19 106 ASP A CA 1
ATOM 852 C C . ASP A 1 106 ? -6.848 -9.494 0.666 1.00 97.19 106 ASP A C 1
ATOM 854 O O . ASP A 1 106 ? -7.032 -10.709 0.758 1.00 97.19 106 ASP A O 1
ATOM 858 N N . TYR A 1 107 ? -7.276 -8.803 -0.396 1.00 97.75 107 TYR A N 1
ATOM 859 C CA . TYR A 1 107 ? -8.022 -9.437 -1.481 1.00 97.75 107 TYR A CA 1
ATOM 860 C C . TYR A 1 107 ? -7.211 -10.532 -2.189 1.00 97.75 107 TYR A C 1
ATOM 862 O O . TYR A 1 107 ? -7.759 -11.583 -2.521 1.00 97.75 107 TYR A O 1
ATOM 870 N N . MET A 1 108 ? -5.900 -10.354 -2.376 1.00 93.88 108 MET A N 1
ATOM 871 C CA . MET A 1 108 ? -5.035 -11.410 -2.920 1.00 93.88 108 MET A CA 1
ATOM 872 C C . MET A 1 108 ? -4.962 -12.631 -2.000 1.00 93.88 108 MET A C 1
ATOM 874 O O . MET A 1 108 ? -5.005 -13.762 -2.490 1.00 93.88 108 MET A O 1
ATOM 878 N N . LEU A 1 109 ? -4.872 -12.419 -0.684 1.00 94.00 109 LEU A N 1
ATOM 879 C CA . LEU A 1 109 ? -4.834 -13.481 0.325 1.00 94.00 109 LEU A CA 1
ATOM 880 C C . LEU A 1 109 ? -6.173 -14.227 0.420 1.00 94.00 109 LEU A C 1
ATOM 882 O O . LEU A 1 109 ? -6.191 -15.445 0.610 1.00 94.00 109 LEU A O 1
ATOM 886 N N . LEU A 1 110 ? -7.278 -13.530 0.155 1.00 95.00 110 LEU A N 1
ATOM 887 C CA . LEU A 1 110 ? -8.619 -14.098 -0.004 1.00 95.00 110 LEU A CA 1
ATOM 888 C C . LEU A 1 110 ? -8.858 -14.749 -1.381 1.00 95.00 110 LEU A C 1
ATOM 890 O O . LEU A 1 110 ? -9.913 -15.336 -1.608 1.00 95.00 110 LEU A O 1
ATOM 894 N N . ASN A 1 111 ? -7.877 -14.724 -2.292 1.00 92.44 111 ASN A N 1
ATOM 895 C CA . ASN A 1 111 ? -7.987 -15.163 -3.693 1.00 92.44 111 ASN A CA 1
ATOM 896 C C . ASN A 1 111 ? -9.030 -14.389 -4.528 1.00 92.44 111 ASN A C 1
ATOM 898 O O . ASN A 1 111 ? -9.440 -14.854 -5.595 1.00 92.44 111 ASN A O 1
ATOM 902 N N . ASP A 1 112 ? -9.418 -13.193 -4.094 1.00 95.44 112 ASP A N 1
ATOM 903 C CA . ASP A 1 112 ? -10.299 -12.282 -4.817 1.00 95.44 112 ASP A CA 1
ATOM 904 C C . ASP A 1 112 ? -9.483 -11.349 -5.726 1.00 95.44 112 ASP A C 1
ATOM 906 O O . ASP A 1 112 ? -9.226 -10.176 -5.445 1.00 95.44 112 ASP A O 1
ATOM 910 N N . ASN A 1 113 ? -9.044 -11.890 -6.864 1.00 91.62 113 ASN A N 1
ATOM 911 C CA . ASN A 1 113 ? -8.239 -11.124 -7.819 1.00 91.62 113 ASN A CA 1
ATOM 912 C C . ASN A 1 113 ? -9.010 -9.937 -8.425 1.00 91.62 113 ASN A C 1
ATOM 914 O O . ASN A 1 113 ? -8.391 -8.951 -8.827 1.00 91.62 113 ASN A O 1
ATOM 918 N N . ALA A 1 114 ? -10.343 -10.008 -8.503 1.00 96.25 114 ALA A N 1
ATOM 919 C CA . ALA A 1 114 ? -11.150 -8.938 -9.080 1.00 96.25 114 ALA A CA 1
ATOM 920 C C . ALA A 1 114 ? -11.075 -7.682 -8.206 1.00 96.25 114 ALA A C 1
ATOM 922 O O . ALA A 1 114 ? -10.739 -6.602 -8.700 1.00 96.25 114 ALA A O 1
ATOM 923 N N . ASN A 1 115 ? -11.288 -7.831 -6.899 1.00 98.00 115 ASN A N 1
ATOM 924 C CA . ASN A 1 115 ? -11.179 -6.710 -5.975 1.00 98.00 115 ASN A CA 1
ATOM 925 C C . ASN A 1 115 ? -9.724 -6.295 -5.718 1.00 98.00 115 ASN A C 1
ATOM 927 O O . ASN A 1 115 ? -9.448 -5.094 -5.651 1.00 98.00 115 ASN A O 1
ATOM 931 N N . ALA A 1 116 ? -8.766 -7.230 -5.705 1.00 97.12 116 ALA A N 1
ATOM 932 C CA . ALA A 1 116 ? -7.341 -6.888 -5.643 1.00 97.12 116 ALA A CA 1
ATOM 933 C C . ALA A 1 116 ? -6.926 -5.957 -6.795 1.00 97.12 116 ALA A C 1
ATOM 935 O O . ALA A 1 116 ? -6.274 -4.933 -6.581 1.00 97.12 116 ALA A O 1
ATOM 936 N N . ARG A 1 117 ? -7.379 -6.255 -8.021 1.00 97.38 117 ARG A N 1
ATOM 937 C CA . ARG A 1 117 ? -7.155 -5.415 -9.205 1.00 97.38 117 ARG A CA 1
ATOM 938 C C . ARG A 1 117 ? -7.710 -4.003 -9.022 1.00 97.38 117 ARG A C 1
ATOM 940 O O . ARG A 1 117 ? -7.037 -3.033 -9.374 1.00 97.38 117 ARG A O 1
ATOM 947 N N . VAL A 1 118 ? -8.921 -3.874 -8.479 1.00 98.31 118 VAL A N 1
ATOM 948 C CA . VAL A 1 118 ? -9.532 -2.567 -8.190 1.00 98.31 118 VAL A CA 1
ATOM 949 C C . VAL A 1 118 ? -8.661 -1.779 -7.215 1.00 98.31 118 VAL A C 1
ATOM 951 O O . VAL A 1 118 ? -8.344 -0.620 -7.480 1.00 98.31 118 VAL A O 1
ATOM 954 N N . GLN A 1 119 ? -8.217 -2.401 -6.124 1.00 98.44 119 GLN A N 1
ATOM 955 C CA . GLN A 1 119 ? -7.413 -1.708 -5.120 1.00 98.44 119 GLN A CA 1
ATOM 956 C C . GLN A 1 119 ? -6.017 -1.333 -5.640 1.00 98.44 119 GLN A C 1
ATOM 958 O O . GLN A 1 119 ? -5.584 -0.204 -5.416 1.00 98.44 119 GLN A O 1
ATOM 963 N N . PHE A 1 120 ? -5.360 -2.173 -6.449 1.00 98.12 120 PHE A N 1
ATOM 964 C CA . PHE A 1 120 ? -4.118 -1.771 -7.119 1.00 98.12 120 PHE A CA 1
ATOM 965 C C . PHE A 1 120 ? -4.317 -0.616 -8.099 1.00 98.12 120 PHE A C 1
ATOM 967 O O . PHE A 1 120 ? -3.470 0.272 -8.163 1.00 98.12 120 PHE A O 1
ATOM 974 N N . ASN A 1 121 ? -5.415 -0.581 -8.863 1.00 97.69 121 ASN A N 1
ATOM 975 C CA . ASN A 1 121 ? -5.719 0.581 -9.706 1.00 97.69 121 ASN A CA 1
ATOM 976 C C . ASN A 1 121 ? -5.824 1.861 -8.864 1.00 97.69 121 ASN A C 1
ATOM 978 O O . ASN A 1 121 ? -5.216 2.869 -9.213 1.00 97.69 121 ASN A O 1
ATOM 982 N N . ARG A 1 122 ? -6.542 1.808 -7.734 1.00 97.38 122 ARG A N 1
ATOM 983 C CA . ARG A 1 122 ? -6.695 2.954 -6.823 1.00 97.38 122 ARG A CA 1
ATOM 984 C C . ARG A 1 122 ? -5.364 3.384 -6.206 1.00 97.38 122 ARG A C 1
ATOM 986 O O . ARG A 1 122 ? -5.068 4.575 -6.214 1.00 97.38 122 ARG A O 1
ATOM 993 N N . ALA A 1 123 ? -4.551 2.438 -5.734 1.00 96.12 123 ALA A N 1
ATOM 994 C CA . ALA A 1 123 ? -3.237 2.718 -5.156 1.00 96.12 123 ALA A CA 1
ATOM 995 C C . ALA A 1 123 ? -2.323 3.428 -6.167 1.00 96.12 123 ALA A C 1
ATOM 997 O O . ALA A 1 123 ? -1.805 4.507 -5.883 1.00 96.12 123 ALA A O 1
ATOM 998 N N . ASN A 1 124 ? -2.192 2.879 -7.380 1.00 95.19 124 ASN A N 1
ATOM 999 C CA . ASN A 1 124 ? -1.350 3.466 -8.426 1.00 95.19 124 ASN A CA 1
ATOM 1000 C C . ASN A 1 124 ? -1.870 4.831 -8.905 1.00 95.19 124 ASN A C 1
ATOM 1002 O O . ASN A 1 124 ? -1.079 5.740 -9.144 1.00 95.19 124 ASN A O 1
ATOM 1006 N N . GLU A 1 125 ? -3.189 5.016 -8.989 1.00 94.06 125 GLU A N 1
ATOM 1007 C CA . GLU A 1 125 ? -3.780 6.314 -9.325 1.00 94.06 125 GLU A CA 1
ATOM 1008 C C . GLU A 1 125 ? -3.530 7.365 -8.230 1.00 94.06 125 GLU A C 1
ATOM 1010 O O . GLU A 1 125 ? -3.232 8.524 -8.524 1.00 94.06 125 GLU A O 1
ATOM 1015 N N . ARG A 1 126 ? -3.584 6.978 -6.948 1.00 90.62 126 ARG A N 1
ATOM 1016 C CA . ARG A 1 126 ? -3.178 7.860 -5.842 1.00 90.62 126 ARG A CA 1
ATOM 1017 C C . ARG A 1 126 ? -1.686 8.207 -5.919 1.00 90.62 126 ARG A C 1
ATOM 1019 O O . ARG A 1 126 ? -1.360 9.375 -5.725 1.00 90.62 126 ARG A O 1
ATOM 1026 N N . GLN A 1 127 ? -0.803 7.266 -6.279 1.00 88.44 127 GLN A N 1
ATOM 1027 C CA . GLN A 1 127 ? 0.624 7.567 -6.495 1.00 88.44 127 GLN A CA 1
ATOM 1028 C C . GLN A 1 127 ? 0.831 8.569 -7.629 1.00 88.44 127 GLN A C 1
ATOM 1030 O O . GLN A 1 127 ? 1.579 9.531 -7.467 1.00 88.44 127 GLN A O 1
ATOM 1035 N N . ARG A 1 128 ? 0.141 8.383 -8.761 1.00 88.50 128 ARG A N 1
ATOM 1036 C CA . ARG A 1 128 ? 0.216 9.303 -9.904 1.00 88.50 128 ARG A CA 1
ATOM 1037 C C . ARG A 1 128 ? -0.170 10.726 -9.494 1.00 88.50 128 ARG A C 1
ATOM 1039 O O . ARG A 1 128 ? 0.578 11.660 -9.769 1.00 88.50 128 ARG A O 1
ATOM 1046 N N . ARG A 1 129 ? -1.293 10.881 -8.782 1.00 84.19 129 ARG A N 1
ATOM 1047 C CA . ARG A 1 129 ? -1.753 12.187 -8.277 1.00 84.19 129 ARG A CA 1
ATOM 1048 C C . ARG A 1 129 ? -0.794 12.794 -7.253 1.00 84.19 129 ARG A C 1
ATOM 1050 O O . ARG A 1 129 ? -0.539 13.992 -7.309 1.00 84.19 129 ARG A O 1
ATOM 1057 N N . ALA A 1 130 ? -0.243 11.985 -6.346 1.00 78.88 130 ALA A N 1
ATOM 1058 C CA . ALA A 1 130 ? 0.755 12.440 -5.378 1.00 78.88 130 ALA A CA 1
ATOM 1059 C C . ALA A 1 130 ? 1.993 13.004 -6.087 1.00 78.88 130 ALA A C 1
ATOM 1061 O O . ALA A 1 130 ? 2.429 14.113 -5.792 1.00 78.88 130 ALA A O 1
ATOM 1062 N N . LYS A 1 131 ? 2.504 12.272 -7.080 1.00 77.25 131 LYS A N 1
ATOM 1063 C CA . LYS A 1 131 ? 3.624 12.698 -7.918 1.00 77.25 131 LYS A CA 1
ATOM 1064 C C . LYS A 1 131 ? 3.342 14.021 -8.629 1.00 77.25 131 LYS A C 1
ATOM 1066 O O . LYS A 1 131 ? 4.190 14.906 -8.606 1.00 77.25 131 LYS A O 1
ATOM 1071 N N . GLU A 1 132 ? 2.175 14.163 -9.253 1.00 78.69 132 GLU A N 1
ATOM 1072 C CA . GLU A 1 132 ? 1.791 15.402 -9.942 1.00 78.69 132 GLU A CA 1
ATOM 1073 C C . GLU A 1 132 ? 1.737 16.590 -8.988 1.00 78.69 132 GLU A C 1
ATOM 1075 O O . GLU A 1 132 ? 2.274 17.651 -9.300 1.00 78.69 132 GLU A O 1
ATOM 1080 N N . PHE A 1 133 ? 1.156 16.383 -7.807 1.00 72.06 133 PHE A N 1
ATOM 1081 C CA . PHE A 1 133 ? 1.093 17.398 -6.769 1.00 72.06 133 PHE A CA 1
ATOM 1082 C C . PHE A 1 133 ? 2.493 17.841 -6.317 1.00 72.06 133 PHE A C 1
ATOM 1084 O O . PHE A 1 133 ? 2.831 19.017 -6.422 1.00 72.06 133 PHE A O 1
ATOM 1091 N N . TYR A 1 134 ? 3.337 16.909 -5.866 1.00 67.94 134 TYR A N 1
ATOM 1092 C CA . TYR A 1 134 ? 4.662 17.257 -5.347 1.00 67.94 134 TYR A CA 1
ATOM 1093 C C . TYR A 1 134 ? 5.586 17.833 -6.419 1.00 67.94 134 TYR A C 1
ATOM 1095 O O . TYR A 1 134 ? 6.353 18.745 -6.124 1.00 67.94 134 TYR A O 1
ATOM 1103 N N . TYR A 1 135 ? 5.488 17.361 -7.665 1.00 69.75 135 TYR A N 1
ATOM 1104 C CA . TYR A 1 135 ? 6.231 17.957 -8.771 1.00 69.75 135 TYR A CA 1
ATOM 1105 C C . TYR A 1 135 ? 5.867 19.436 -8.942 1.00 69.75 135 TYR A C 1
ATOM 1107 O O . TYR A 1 135 ? 6.757 20.277 -9.017 1.00 69.75 135 TYR A O 1
ATOM 1115 N N . GLN A 1 136 ? 4.574 19.775 -8.939 1.00 67.94 136 GLN A N 1
ATOM 1116 C CA . GLN A 1 136 ? 4.132 21.168 -9.038 1.00 67.94 136 GLN A CA 1
ATOM 1117 C C . GLN A 1 136 ? 4.614 22.021 -7.858 1.00 67.94 136 GLN A C 1
ATOM 1119 O O . GLN A 1 136 ? 5.059 23.145 -8.078 1.00 67.94 136 GLN A O 1
ATOM 1124 N N . GLU A 1 137 ? 4.570 21.501 -6.630 1.00 62.62 137 GLU A N 1
ATOM 1125 C CA . GLU A 1 137 ? 5.041 22.231 -5.444 1.00 62.62 137 GLU A CA 1
ATOM 1126 C C . GLU A 1 137 ? 6.553 22.479 -5.470 1.00 62.62 137 GLU A C 1
ATOM 1128 O O . GLU A 1 137 ? 6.993 23.589 -5.178 1.00 62.62 137 GLU A O 1
ATOM 1133 N N . VAL A 1 138 ? 7.350 21.493 -5.896 1.00 60.66 138 VAL A N 1
ATOM 1134 C CA . VAL A 1 138 ? 8.800 21.666 -6.073 1.00 60.66 138 VAL A CA 1
ATOM 1135 C C . VAL A 1 138 ? 9.092 22.726 -7.135 1.00 60.66 138 VAL A C 1
ATOM 1137 O O . VAL A 1 138 ? 9.927 23.596 -6.907 1.00 60.66 138 VAL A O 1
ATOM 1140 N N . GLN A 1 139 ? 8.383 22.712 -8.270 1.00 63.31 139 GLN A N 1
ATOM 1141 C CA . GLN A 1 139 ? 8.569 23.723 -9.319 1.00 63.31 139 GLN A CA 1
ATOM 1142 C C . GLN A 1 139 ? 8.198 25.137 -8.845 1.00 63.31 139 GLN A C 1
ATOM 1144 O O . GLN A 1 139 ? 8.906 26.092 -9.163 1.00 63.31 139 GLN A O 1
ATOM 1149 N N . LYS A 1 140 ? 7.118 25.286 -8.065 1.00 63.84 140 LYS A N 1
ATOM 1150 C CA . LYS A 1 140 ? 6.761 26.573 -7.445 1.00 63.84 140 LYS A CA 1
ATOM 1151 C C . LYS A 1 140 ? 7.848 27.041 -6.481 1.00 63.84 140 LYS A C 1
ATOM 1153 O O . LYS A 1 140 ? 8.310 28.166 -6.617 1.00 63.84 140 LYS A O 1
ATOM 1158 N N . ALA A 1 141 ? 8.307 26.167 -5.585 1.00 56.06 141 ALA A N 1
ATOM 1159 C CA . ALA A 1 141 ? 9.360 26.494 -4.629 1.00 56.06 141 ALA A CA 1
ATOM 1160 C C . ALA A 1 141 ? 10.665 26.918 -5.326 1.00 56.06 141 ALA A C 1
ATOM 1162 O O . ALA A 1 141 ? 11.266 27.911 -4.930 1.00 56.06 141 ALA A O 1
ATOM 1163 N N . ILE A 1 142 ? 11.072 26.224 -6.398 1.00 54.47 142 ILE A N 1
ATOM 1164 C CA . ILE A 1 142 ? 12.234 26.609 -7.219 1.00 54.47 142 ILE A CA 1
ATOM 1165 C C . ILE A 1 142 ? 12.030 28.005 -7.815 1.00 54.47 142 ILE A C 1
ATOM 1167 O O . ILE A 1 142 ? 12.898 28.861 -7.680 1.00 54.47 142 ILE A O 1
ATOM 1171 N N . LYS A 1 143 ? 10.866 28.268 -8.419 1.00 63.06 143 LYS A N 1
ATOM 1172 C CA . LYS A 1 143 ? 10.552 29.577 -9.006 1.00 63.06 143 LYS A CA 1
ATOM 1173 C C . LYS A 1 143 ? 10.554 30.701 -7.964 1.00 63.06 143 LYS A C 1
ATOM 1175 O O . LYS A 1 143 ? 11.016 31.804 -8.261 1.00 63.06 143 LYS A O 1
ATOM 1180 N N . ASP A 1 144 ? 10.047 30.439 -6.764 1.00 59.34 144 ASP A N 1
ATOM 1181 C CA . ASP A 1 144 ? 10.013 31.410 -5.669 1.00 59.34 144 ASP A CA 1
ATOM 1182 C C . ASP A 1 144 ? 11.429 31.699 -5.143 1.00 59.34 144 ASP A C 1
ATOM 1184 O O . ASP A 1 144 ? 11.762 32.863 -4.907 1.00 59.34 144 ASP A O 1
ATOM 1188 N N . ILE A 1 145 ? 12.293 30.679 -5.055 1.00 52.09 145 ILE A N 1
ATOM 1189 C CA . ILE A 1 145 ? 13.726 30.811 -4.732 1.00 52.09 145 ILE A CA 1
ATOM 1190 C C . ILE A 1 145 ? 14.468 31.606 -5.822 1.00 52.09 145 ILE A C 1
ATOM 1192 O O . ILE A 1 145 ? 15.209 32.536 -5.507 1.00 52.09 145 ILE A O 1
ATOM 1196 N N . ASP A 1 146 ? 14.230 31.317 -7.103 1.00 56.38 146 ASP A N 1
ATOM 1197 C CA . ASP A 1 146 ? 14.844 32.042 -8.227 1.00 56.38 146 ASP A CA 1
ATOM 1198 C C . ASP A 1 146 ? 14.405 33.516 -8.277 1.00 56.38 146 ASP A C 1
ATOM 1200 O O . ASP A 1 146 ? 15.188 34.410 -8.617 1.00 56.38 146 ASP A O 1
ATOM 1204 N N . SER A 1 147 ? 13.158 33.792 -7.883 1.00 57.56 147 SER A N 1
ATOM 1205 C CA . SER A 1 147 ? 12.610 35.151 -7.772 1.00 57.56 147 SER A CA 1
ATOM 1206 C C . SER A 1 147 ? 13.173 35.919 -6.564 1.00 57.56 147 SER A C 1
ATOM 1208 O O . SER A 1 147 ? 13.144 37.151 -6.547 1.00 57.56 147 SER A O 1
ATOM 1210 N N . SER A 1 148 ? 13.733 35.217 -5.573 1.00 53.81 148 SER A N 1
ATOM 1211 C CA . SER A 1 148 ? 14.319 35.761 -4.344 1.00 53.81 148 SER A CA 1
ATOM 1212 C C . SER A 1 148 ? 15.843 35.543 -4.310 1.00 53.81 148 SER A C 1
ATOM 1214 O O . SER A 1 148 ? 16.383 34.749 -3.551 1.00 53.81 148 SER A O 1
ATOM 1216 N N . LYS A 1 149 ? 16.579 36.275 -5.161 1.00 54.56 149 LYS A N 1
ATOM 1217 C CA . LYS A 1 149 ? 18.048 36.181 -5.324 1.00 54.56 149 LYS A CA 1
ATOM 1218 C C . LYS A 1 149 ? 18.852 36.048 -4.006 1.00 54.56 149 LYS A C 1
ATOM 1220 O O . LYS A 1 149 ? 19.140 37.065 -3.372 1.00 54.56 149 LYS A O 1
ATOM 1225 N N . LYS A 1 150 ? 19.346 34.834 -3.697 1.00 47.47 150 LYS A N 1
ATOM 1226 C CA . LYS A 1 150 ? 20.709 34.513 -3.179 1.00 47.47 150 LYS A CA 1
ATOM 1227 C C . LYS A 1 150 ? 20.890 32.995 -2.932 1.00 47.47 150 LYS A C 1
ATOM 1229 O O . LYS A 1 150 ? 20.487 32.507 -1.888 1.00 47.47 150 LYS A O 1
ATOM 1234 N N . HIS A 1 151 ? 21.552 32.265 -3.840 1.00 41.78 151 HIS A N 1
ATOM 1235 C CA . HIS A 1 151 ? 22.915 31.699 -3.693 1.00 41.78 151 HIS A CA 1
ATOM 1236 C C . HIS A 1 151 ? 23.237 30.663 -4.793 1.00 41.78 151 HIS A C 1
ATOM 1238 O O . HIS A 1 151 ? 22.398 29.853 -5.170 1.00 41.78 151 HIS A O 1
ATOM 1244 N N . ASN A 1 152 ? 24.492 30.676 -5.259 1.00 48.22 152 ASN A N 1
ATOM 1245 C CA . ASN A 1 152 ? 25.094 29.695 -6.169 1.00 48.22 152 ASN A CA 1
ATOM 1246 C C . ASN A 1 152 ? 25.179 28.297 -5.532 1.00 48.22 152 ASN A C 1
ATOM 1248 O O . ASN A 1 152 ? 25.848 28.154 -4.507 1.00 48.22 152 ASN A O 1
ATOM 1252 N N . ILE A 1 153 ? 24.639 27.265 -6.188 1.00 40.59 153 ILE A N 1
ATOM 1253 C CA . ILE A 1 153 ? 25.016 25.864 -5.936 1.00 40.59 153 ILE A CA 1
ATOM 1254 C C . ILE A 1 153 ? 25.294 25.186 -7.281 1.00 40.59 153 ILE A C 1
ATOM 1256 O O . ILE A 1 153 ? 24.439 25.130 -8.160 1.00 40.59 153 ILE A O 1
ATOM 1260 N N . ASN A 1 154 ? 26.522 24.696 -7.441 1.00 47.53 154 ASN A N 1
ATOM 1261 C CA . ASN A 1 154 ? 27.021 24.073 -8.661 1.00 47.53 154 ASN A CA 1
ATOM 1262 C C . ASN A 1 154 ? 26.854 22.543 -8.559 1.00 47.53 154 ASN A C 1
ATOM 1264 O O . ASN A 1 154 ? 27.653 21.878 -7.903 1.00 47.53 154 ASN A O 1
ATOM 1268 N N . ILE A 1 155 ? 25.779 22.008 -9.153 1.00 41.31 155 ILE A N 1
ATOM 1269 C CA . ILE A 1 155 ? 25.341 20.593 -9.071 1.00 41.31 155 ILE A CA 1
ATOM 1270 C C . ILE A 1 155 ? 25.794 19.763 -10.299 1.00 41.31 155 ILE A C 1
ATOM 1272 O O . ILE A 1 155 ? 25.557 18.559 -10.374 1.00 41.31 155 ILE A O 1
ATOM 1276 N N . GLU A 1 156 ? 26.468 20.363 -11.282 1.00 45.62 156 GLU A N 1
ATOM 1277 C CA . GLU 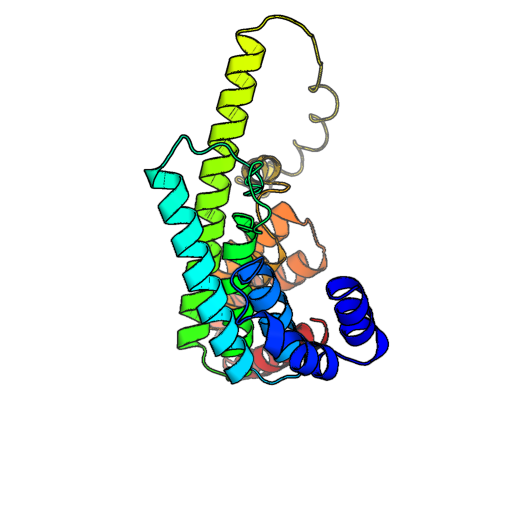A 1 156 ? 26.616 19.734 -12.606 1.00 45.62 156 GLU A CA 1
ATOM 1278 C C . GLU A 1 156 ? 27.737 18.692 -12.735 1.00 45.62 156 GLU A C 1
ATOM 1280 O O . GLU A 1 156 ? 27.635 17.782 -13.555 1.00 45.62 156 GLU A O 1
ATOM 1285 N N . ARG A 1 157 ? 28.813 18.767 -11.944 1.00 37.00 157 ARG A N 1
ATOM 1286 C CA . ARG A 1 157 ? 30.072 18.099 -12.330 1.00 37.00 157 ARG A CA 1
ATOM 1287 C C . ARG A 1 157 ? 30.149 16.591 -12.044 1.00 37.00 157 ARG A C 1
ATOM 1289 O O . ARG A 1 157 ? 30.980 15.921 -12.639 1.00 37.00 157 ARG A O 1
ATOM 1296 N N . SER A 1 158 ? 29.286 16.032 -11.195 1.00 37.19 158 SER A N 1
ATOM 1297 C CA . SER A 1 158 ? 29.330 14.598 -10.831 1.00 37.19 158 SER A CA 1
ATOM 1298 C C . SER A 1 158 ? 28.316 13.722 -11.583 1.00 37.19 158 SER A C 1
ATOM 1300 O O . SER A 1 158 ? 28.316 12.508 -11.407 1.00 37.19 158 SER A O 1
ATOM 1302 N N . ARG A 1 159 ? 27.447 14.319 -12.415 1.00 41.12 159 ARG A N 1
ATOM 1303 C CA . ARG A 1 159 ? 26.317 13.643 -13.086 1.00 41.12 159 ARG A CA 1
ATOM 1304 C C . ARG A 1 159 ? 26.661 13.098 -14.482 1.00 41.12 159 ARG A C 1
ATOM 1306 O O . ARG A 1 159 ? 25.920 12.275 -15.010 1.00 41.12 159 ARG A O 1
ATOM 1313 N N . VAL A 1 160 ? 27.759 13.562 -15.081 1.00 41.94 160 VAL A N 1
ATOM 1314 C CA . VAL A 1 160 ? 28.009 13.460 -16.533 1.00 41.94 160 VAL A CA 1
ATOM 1315 C C . VAL A 1 160 ? 28.602 12.109 -16.969 1.00 41.94 160 VAL A C 1
ATOM 1317 O O . VAL A 1 160 ? 28.227 11.609 -18.018 1.00 41.94 160 VAL A O 1
ATOM 1320 N N . GLU A 1 161 ? 29.454 11.458 -16.169 1.00 38.28 161 GLU A N 1
ATOM 1321 C CA . GLU A 1 161 ? 30.164 10.235 -16.614 1.00 38.28 161 GLU A CA 1
ATOM 1322 C C . GLU A 1 161 ? 29.362 8.925 -16.473 1.00 38.28 161 GLU A C 1
ATOM 1324 O O . GLU A 1 161 ? 29.623 7.956 -17.179 1.00 38.28 161 GLU A O 1
ATOM 1329 N N . VAL A 1 162 ? 28.362 8.868 -15.587 1.00 39.53 162 VAL A N 1
ATOM 1330 C CA . VAL A 1 162 ? 27.581 7.636 -15.321 1.00 39.53 162 VAL A CA 1
ATOM 1331 C C . VAL A 1 162 ? 26.295 7.565 -16.163 1.00 39.53 162 VAL A C 1
ATOM 1333 O O . VAL A 1 162 ? 25.784 6.481 -16.449 1.00 39.53 162 VAL A O 1
ATOM 1336 N N . SER A 1 163 ? 25.785 8.715 -16.605 1.00 40.62 163 SER A N 1
ATOM 1337 C CA . SER A 1 163 ? 24.532 8.860 -17.360 1.00 40.62 163 SER A CA 1
ATOM 1338 C C . SER A 1 163 ? 24.654 8.451 -18.837 1.00 40.62 163 SER A C 1
ATOM 1340 O O . SER A 1 163 ? 23.684 7.971 -19.425 1.00 40.62 163 SER A O 1
ATOM 1342 N N . GLU A 1 164 ? 25.847 8.545 -19.428 1.00 41.81 164 GLU A N 1
ATOM 1343 C CA . GLU A 1 164 ? 26.081 8.264 -20.852 1.00 41.81 164 GLU A CA 1
ATOM 1344 C C . GLU A 1 164 ? 25.983 6.762 -21.203 1.00 41.81 164 GLU A C 1
ATOM 1346 O O . GLU A 1 164 ? 25.489 6.386 -22.268 1.00 41.81 164 GLU A O 1
ATOM 1351 N N . ILE A 1 165 ? 26.364 5.871 -20.281 1.00 44.69 165 ILE A N 1
ATOM 1352 C CA . ILE A 1 165 ? 26.332 4.411 -20.499 1.00 44.69 165 ILE A CA 1
ATOM 1353 C C . ILE A 1 165 ? 24.904 3.846 -20.349 1.00 44.69 165 ILE A C 1
ATOM 1355 O O . ILE A 1 165 ? 24.517 2.918 -21.062 1.00 44.69 165 ILE A O 1
ATOM 1359 N N . LEU A 1 166 ? 24.092 4.413 -19.451 1.00 42.25 166 LEU A N 1
ATOM 1360 C CA . LEU A 1 166 ? 22.768 3.886 -19.087 1.00 42.25 166 LEU A CA 1
ATOM 1361 C C . LEU A 1 166 ? 21.639 4.376 -20.016 1.00 42.25 166 LEU A C 1
ATOM 1363 O O . LEU A 1 166 ? 20.730 3.600 -20.336 1.00 42.25 166 LEU A O 1
ATOM 1367 N N . ASN A 1 167 ? 21.738 5.605 -20.537 1.00 46.44 167 ASN A N 1
ATOM 1368 C CA . ASN A 1 167 ? 20.770 6.177 -21.483 1.00 46.44 167 ASN A CA 1
ATOM 1369 C C . ASN A 1 167 ? 20.715 5.466 -22.841 1.00 46.44 167 ASN A C 1
ATOM 1371 O O . ASN A 1 167 ? 19.675 5.457 -23.502 1.00 46.44 167 ASN A O 1
ATOM 1375 N N . ASN A 1 168 ? 21.796 4.785 -23.223 1.00 49.84 168 ASN A N 1
ATOM 1376 C CA . ASN A 1 168 ? 21.864 4.023 -24.469 1.00 49.84 168 ASN A CA 1
ATOM 1377 C C . ASN A 1 168 ? 21.032 2.724 -24.454 1.00 49.84 168 ASN A C 1
ATOM 1379 O O . ASN A 1 168 ? 20.798 2.143 -25.512 1.00 49.84 168 ASN A O 1
ATOM 1383 N N . THR A 1 169 ? 20.556 2.261 -23.288 1.00 43.09 169 THR A N 1
ATOM 1384 C CA . THR A 1 169 ? 19.829 0.976 -23.167 1.00 43.09 169 THR A CA 1
ATOM 1385 C C . THR A 1 169 ? 18.335 1.143 -22.856 1.00 43.09 169 THR A C 1
ATOM 1387 O O . THR A 1 169 ? 17.525 0.308 -23.266 1.00 43.09 169 THR A O 1
ATOM 1390 N N . TYR A 1 170 ? 17.936 2.216 -22.165 1.00 46.06 170 TYR A N 1
ATOM 1391 C CA . TYR A 1 170 ? 16.546 2.445 -21.756 1.00 46.06 170 TYR A CA 1
ATOM 1392 C C . TYR A 1 170 ? 16.188 3.938 -21.835 1.00 46.06 170 TYR A C 1
ATOM 1394 O O . TYR A 1 170 ? 16.487 4.714 -20.933 1.00 46.06 170 TYR A O 1
ATOM 1402 N N . SER A 1 171 ? 15.481 4.338 -22.894 1.00 44.25 171 SER A N 1
ATOM 1403 C CA . SER A 1 171 ? 15.201 5.740 -23.257 1.00 44.25 171 SER A CA 1
ATOM 1404 C C . SER A 1 171 ? 14.247 6.510 -22.321 1.00 44.25 171 SER A C 1
ATOM 1406 O O . SER A 1 171 ? 13.742 7.573 -22.680 1.00 44.25 171 SER A O 1
ATOM 1408 N N . ASN A 1 172 ? 13.902 5.960 -21.155 1.00 52.16 172 ASN A N 1
ATOM 1409 C CA . ASN A 1 172 ? 12.948 6.543 -20.211 1.00 52.16 172 ASN A CA 1
ATOM 1410 C C . ASN A 1 172 ? 13.395 6.484 -18.741 1.00 52.16 172 ASN A C 1
ATOM 1412 O O . ASN A 1 172 ? 12.587 6.830 -17.877 1.00 52.16 172 ASN A O 1
ATOM 1416 N N . LEU A 1 173 ? 14.631 6.065 -18.445 1.00 47.03 173 LEU A N 1
ATOM 1417 C CA . LEU A 1 173 ? 15.117 5.945 -17.063 1.00 47.03 173 LEU A CA 1
ATOM 1418 C C . LEU A 1 173 ? 15.335 7.304 -16.382 1.00 47.03 173 LEU A C 1
ATOM 1420 O O . LEU A 1 173 ? 14.939 7.453 -15.227 1.00 47.03 173 LEU A O 1
ATOM 1424 N N . ASP A 1 174 ? 15.819 8.313 -17.111 1.00 46.19 174 ASP A N 1
ATOM 1425 C CA . ASP A 1 174 ? 16.074 9.675 -16.602 1.00 46.19 174 ASP A CA 1
ATOM 1426 C C . ASP A 1 174 ? 14.852 10.339 -15.954 1.00 46.19 174 ASP A C 1
ATOM 1428 O O . ASP A 1 174 ? 14.963 11.180 -15.064 1.00 46.19 174 ASP A O 1
ATOM 1432 N N . LYS A 1 175 ? 13.642 9.943 -16.365 1.00 50.56 175 LYS A N 1
ATOM 1433 C CA . LYS A 1 175 ? 12.404 10.506 -15.817 1.00 50.56 175 LYS A CA 1
ATOM 1434 C C . LYS A 1 175 ? 12.158 10.065 -14.374 1.00 50.56 175 LYS A C 1
ATOM 1436 O O . LYS A 1 175 ? 11.453 10.775 -13.667 1.00 50.56 175 LYS A O 1
ATOM 1441 N N . TYR A 1 176 ? 12.712 8.932 -13.933 1.00 49.00 176 TYR A N 1
ATOM 1442 C CA . TYR A 1 176 ? 12.444 8.361 -12.609 1.00 49.00 176 TYR A CA 1
ATOM 1443 C C . TYR A 1 176 ? 13.366 8.876 -11.499 1.00 49.00 176 TYR A C 1
ATOM 1445 O O . TYR A 1 176 ? 12.985 8.795 -10.332 1.00 49.00 176 TYR A O 1
ATOM 1453 N N . GLU A 1 177 ? 14.510 9.481 -11.837 1.00 44.78 177 GLU A N 1
ATOM 1454 C CA . GLU A 1 177 ? 15.410 10.119 -10.863 1.00 44.78 177 GLU A CA 1
ATOM 1455 C C . GLU A 1 177 ? 14.710 11.295 -10.153 1.00 44.78 177 GLU A C 1
ATOM 1457 O O . GLU A 1 177 ? 14.781 11.426 -8.934 1.00 44.78 177 GLU A O 1
ATOM 1462 N N . ALA A 1 178 ? 13.889 12.060 -10.886 1.00 44.12 178 ALA A N 1
ATOM 1463 C CA . ALA A 1 178 ? 13.033 13.122 -10.342 1.00 44.12 178 ALA A CA 1
ATOM 1464 C C . ALA A 1 178 ? 11.855 12.616 -9.476 1.00 44.12 178 ALA A C 1
ATOM 1466 O O . ALA A 1 178 ? 11.125 13.422 -8.898 1.00 44.12 178 ALA A O 1
ATOM 1467 N N . TYR A 1 179 ? 11.634 11.298 -9.405 1.00 48.94 179 TYR A N 1
ATOM 1468 C CA . TYR A 1 179 ? 10.583 10.667 -8.597 1.00 48.94 179 TYR A CA 1
ATOM 1469 C C . TYR A 1 179 ? 11.135 9.900 -7.391 1.00 48.94 179 TYR A C 1
ATOM 1471 O O . TYR A 1 179 ? 10.343 9.315 -6.643 1.00 48.94 179 TYR A O 1
ATOM 1479 N N . GLN A 1 180 ? 12.458 9.903 -7.175 1.00 50.22 180 GLN A N 1
ATOM 1480 C CA . GLN A 1 180 ? 13.049 9.344 -5.961 1.00 50.22 180 GLN A CA 1
ATOM 1481 C C . GLN A 1 180 ? 12.452 10.051 -4.734 1.00 50.22 180 GLN A C 1
ATOM 1483 O O . GLN A 1 180 ? 12.565 11.262 -4.574 1.00 50.22 180 GLN A O 1
ATOM 1488 N N . GLY A 1 181 ? 11.742 9.284 -3.900 1.00 55.16 181 GLY A N 1
ATOM 1489 C CA . GLY A 1 181 ? 11.035 9.776 -2.711 1.00 55.16 181 GLY A CA 1
ATOM 1490 C C . GLY A 1 181 ? 9.535 10.060 -2.886 1.00 55.16 181 GLY A C 1
ATOM 1491 O O . GLY A 1 181 ? 8.863 10.274 -1.881 1.00 55.16 181 GLY A O 1
ATOM 1492 N N . LEU A 1 182 ? 8.989 10.019 -4.113 1.00 62.56 182 LEU A N 1
ATOM 1493 C CA . LEU A 1 182 ? 7.566 10.307 -4.388 1.00 62.56 182 LEU A CA 1
ATOM 1494 C C . LEU A 1 182 ? 6.711 9.085 -4.745 1.00 62.56 182 LEU A C 1
ATOM 1496 O O . LEU A 1 182 ? 5.487 9.171 -4.825 1.00 62.56 182 LEU A O 1
ATOM 1500 N N . ILE A 1 183 ? 7.342 7.945 -5.002 1.00 73.38 183 ILE A N 1
ATOM 1501 C CA . ILE A 1 183 ? 6.670 6.695 -5.350 1.00 73.38 183 ILE A CA 1
ATOM 1502 C C . ILE A 1 183 ? 7.214 5.605 -4.437 1.00 73.38 183 ILE A C 1
ATOM 1504 O O . ILE A 1 183 ? 8.426 5.494 -4.258 1.00 73.38 183 ILE A O 1
ATOM 1508 N N . ASN A 1 184 ? 6.325 4.783 -3.875 1.00 83.81 184 ASN A N 1
ATOM 1509 C CA . ASN A 1 184 ? 6.741 3.624 -3.102 1.00 83.81 184 ASN A CA 1
ATOM 1510 C C . ASN A 1 184 ? 7.021 2.448 -4.062 1.00 83.81 184 ASN A C 1
ATOM 1512 O O . ASN A 1 184 ? 6.075 1.895 -4.634 1.00 83.81 184 ASN A O 1
ATOM 1516 N N . PRO A 1 185 ? 8.288 2.018 -4.237 1.00 88.06 185 PRO A N 1
ATOM 1517 C CA . PRO A 1 185 ? 8.623 0.964 -5.189 1.00 88.06 185 PRO A CA 1
ATOM 1518 C C . PRO A 1 185 ? 7.982 -0.385 -4.838 1.00 88.06 185 PRO A C 1
ATOM 1520 O O . PRO A 1 185 ? 7.779 -1.193 -5.739 1.00 88.06 185 PRO A O 1
ATOM 1523 N N . ALA A 1 186 ? 7.609 -0.633 -3.576 1.00 89.50 186 ALA A N 1
ATOM 1524 C CA . ALA A 1 186 ? 6.911 -1.858 -3.185 1.00 89.50 186 ALA A CA 1
ATOM 1525 C C . ALA A 1 186 ? 5.496 -1.939 -3.784 1.00 89.50 186 ALA A C 1
ATOM 1527 O O . ALA A 1 186 ? 5.072 -3.010 -4.224 1.00 89.50 186 ALA A O 1
ATOM 1528 N N . VAL A 1 187 ? 4.790 -0.805 -3.872 1.00 92.00 187 VAL A N 1
ATOM 1529 C CA . VAL A 1 187 ? 3.444 -0.730 -4.463 1.00 92.00 187 VAL A CA 1
ATOM 1530 C C . VAL A 1 187 ? 3.514 -1.054 -5.949 1.00 92.00 187 VAL A C 1
ATOM 1532 O O . VAL A 1 187 ? 2.766 -1.910 -6.430 1.00 92.00 187 VAL A O 1
ATOM 1535 N N . SER A 1 188 ? 4.447 -0.422 -6.666 1.00 92.75 188 SER A N 1
ATOM 1536 C CA . SER A 1 188 ? 4.675 -0.681 -8.089 1.00 92.75 188 SER A CA 1
ATOM 1537 C C . SER A 1 188 ? 5.164 -2.117 -8.311 1.00 92.75 188 SER A C 1
ATOM 1539 O O . SER A 1 188 ? 4.672 -2.809 -9.199 1.00 92.75 188 SER A O 1
ATOM 1541 N N . TYR A 1 189 ? 6.047 -2.634 -7.456 1.00 93.44 189 TYR A N 1
ATOM 1542 C CA . TYR A 1 189 ? 6.550 -4.002 -7.570 1.00 93.44 189 TYR A CA 1
ATOM 1543 C C . TYR A 1 189 ? 5.430 -5.041 -7.442 1.00 93.44 189 TYR A C 1
ATOM 1545 O O . TYR A 1 189 ? 5.245 -5.871 -8.338 1.00 93.44 189 TYR A O 1
ATOM 1553 N N . LEU A 1 190 ? 4.634 -4.971 -6.370 1.00 93.38 190 LEU A N 1
ATOM 1554 C CA . LEU A 1 190 ? 3.564 -5.938 -6.138 1.00 93.38 190 LEU A CA 1
ATOM 1555 C C . LEU A 1 190 ? 2.431 -5.794 -7.161 1.00 93.38 190 LEU A C 1
ATOM 1557 O O . LEU A 1 190 ? 1.930 -6.808 -7.650 1.00 93.38 190 LEU A O 1
ATOM 1561 N N . SER A 1 191 ? 2.088 -4.561 -7.555 1.00 94.69 191 SER A N 1
ATOM 1562 C CA . SER A 1 191 ? 1.170 -4.310 -8.677 1.00 94.69 191 SER A CA 1
ATOM 1563 C C . SER A 1 191 ? 1.682 -4.982 -9.949 1.00 94.69 191 SER A C 1
ATOM 1565 O O . SER A 1 191 ? 0.936 -5.671 -10.644 1.00 94.69 191 SER A O 1
ATOM 1567 N N . GLY A 1 192 ? 2.972 -4.814 -10.243 1.00 92.88 192 GLY A N 1
ATOM 1568 C CA . GLY A 1 192 ? 3.629 -5.364 -11.417 1.00 92.88 192 GLY A CA 1
ATOM 1569 C C . GLY A 1 192 ? 3.553 -6.883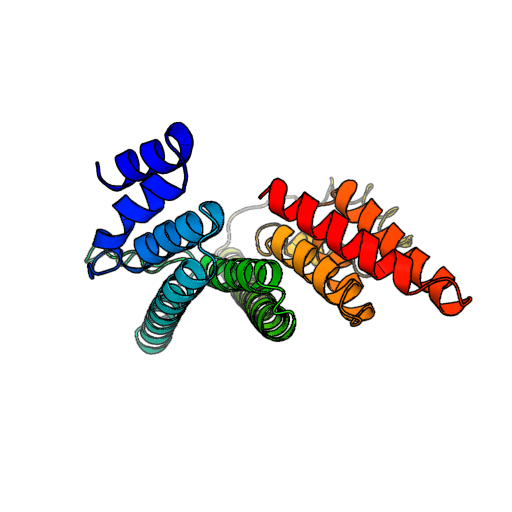 -11.483 1.00 92.88 192 GLY A C 1
ATOM 1570 O O . GLY A 1 192 ? 3.118 -7.440 -12.495 1.00 92.88 192 GLY A O 1
ATOM 1571 N N . LEU A 1 193 ? 3.881 -7.557 -10.380 1.00 91.69 193 LEU A N 1
ATOM 1572 C CA . LEU A 1 193 ? 3.710 -9.002 -10.260 1.00 91.69 193 LEU A CA 1
ATOM 1573 C C . LEU A 1 193 ? 2.247 -9.418 -10.397 1.00 91.69 193 LEU A C 1
ATOM 1575 O O . LEU A 1 193 ? 1.949 -10.349 -11.147 1.00 91.69 193 LEU A O 1
ATOM 1579 N N . PHE A 1 194 ? 1.334 -8.735 -9.702 1.00 92.00 194 PHE A N 1
ATOM 1580 C CA . PHE A 1 194 ? -0.091 -9.037 -9.748 1.00 92.00 194 PHE A CA 1
ATOM 1581 C C . PHE A 1 194 ? -0.607 -9.005 -11.191 1.00 92.00 194 PHE A C 1
ATOM 1583 O O . PHE A 1 194 ? -1.070 -10.030 -11.690 1.00 92.00 194 PHE A O 1
ATOM 1590 N N . TYR A 1 195 ? -0.445 -7.883 -11.897 1.00 92.44 195 TYR A N 1
ATOM 1591 C CA . TYR A 1 195 ? -0.922 -7.721 -13.272 1.00 92.44 195 TYR A CA 1
ATOM 1592 C C . TYR A 1 195 ? -0.245 -8.688 -14.243 1.00 92.44 195 TYR A C 1
ATOM 1594 O O . TYR A 1 195 ? -0.934 -9.345 -15.027 1.00 92.44 195 TYR A O 1
ATOM 1602 N N . ALA A 1 196 ? 1.082 -8.848 -14.145 1.00 87.81 196 ALA A N 1
ATOM 1603 C CA . ALA A 1 196 ? 1.830 -9.746 -15.020 1.00 87.81 196 ALA A CA 1
ATOM 1604 C C . ALA A 1 196 ? 1.347 -11.193 -14.918 1.00 87.81 196 ALA A C 1
ATOM 1606 O O . ALA A 1 196 ? 1.286 -11.917 -15.914 1.00 87.81 196 ALA A O 1
ATOM 1607 N N . LEU A 1 197 ? 0.994 -11.610 -13.706 1.00 85.00 197 LEU A N 1
ATOM 1608 C CA . LEU A 1 197 ? 0.562 -12.963 -13.414 1.00 85.00 197 LEU A CA 1
ATOM 1609 C C . LEU A 1 197 ? -0.961 -13.137 -13.561 1.00 85.00 197 LEU A C 1
ATOM 1611 O O . LEU A 1 197 ? -1.441 -14.269 -13.637 1.00 85.00 197 LEU A O 1
ATOM 1615 N N . ASP A 1 198 ? -1.741 -12.055 -13.561 1.00 84.62 198 ASP A N 1
ATOM 1616 C CA . ASP A 1 198 ? -3.204 -12.027 -13.739 1.00 84.62 198 ASP A CA 1
ATOM 1617 C C . ASP A 1 198 ? -3.641 -11.790 -15.195 1.00 84.62 198 ASP A C 1
ATOM 1619 O O . ASP A 1 198 ? -4.794 -11.483 -15.473 1.00 84.62 198 ASP A O 1
ATOM 1623 N N . GLY A 1 199 ? -2.712 -11.950 -16.140 1.00 82.25 199 GLY A N 1
ATOM 1624 C CA . GLY A 1 199 ? -2.980 -11.901 -17.580 1.00 82.25 199 GLY A CA 1
ATOM 1625 C C . GLY A 1 199 ? -2.816 -10.522 -18.220 1.00 82.25 199 GLY A C 1
ATOM 1626 O O . GLY A 1 199 ? -2.781 -10.432 -19.442 1.00 82.25 199 GLY A O 1
ATOM 1627 N N . ASP A 1 200 ? -2.626 -9.463 -17.431 1.00 89.12 200 ASP A N 1
ATOM 1628 C CA . ASP A 1 200 ? -2.389 -8.103 -17.929 1.00 89.12 200 ASP A CA 1
ATOM 1629 C C . ASP A 1 200 ? -0.889 -7.793 -17.954 1.00 89.12 200 ASP A C 1
ATOM 1631 O O . ASP A 1 200 ? -0.319 -7.058 -17.141 1.00 89.12 200 ASP A O 1
ATOM 1635 N N . LYS A 1 201 ? -0.211 -8.464 -18.881 1.00 85.38 201 LYS A N 1
ATOM 1636 C CA . LYS A 1 201 ? 1.242 -8.554 -18.859 1.00 85.38 201 LYS A CA 1
ATOM 1637 C C . LYS A 1 201 ? 1.957 -7.233 -19.094 1.00 85.38 201 LYS A C 1
ATOM 1639 O O . LYS A 1 201 ? 2.907 -6.928 -18.378 1.00 85.38 201 LYS A O 1
ATOM 1644 N N . ASN A 1 202 ? 1.527 -6.475 -20.097 1.00 90.69 202 ASN A N 1
ATOM 1645 C CA . ASN A 1 202 ? 2.179 -5.220 -20.463 1.00 90.69 202 ASN A CA 1
ATOM 1646 C C . ASN A 1 202 ? 2.092 -4.213 -19.317 1.00 90.69 202 ASN A C 1
ATOM 1648 O O . ASN A 1 202 ? 3.095 -3.592 -18.969 1.00 90.69 202 ASN A O 1
ATOM 1652 N N . LYS A 1 203 ? 0.924 -4.131 -18.671 1.00 92.69 203 LYS A N 1
ATOM 1653 C CA . LYS A 1 203 ? 0.734 -3.317 -17.473 1.00 92.69 203 LYS A CA 1
ATOM 1654 C C . LYS A 1 203 ? 1.630 -3.785 -16.328 1.00 92.69 203 LYS A C 1
ATOM 1656 O O . LYS A 1 203 ? 2.294 -2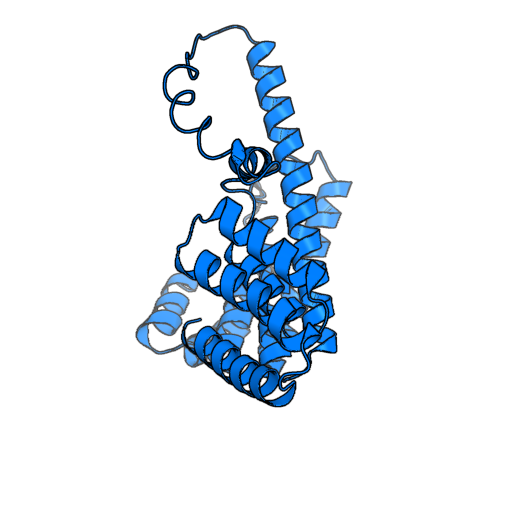.967 -15.698 1.00 92.69 203 LYS A O 1
ATOM 1661 N N . GLY A 1 204 ? 1.712 -5.098 -16.111 1.00 92.62 204 GLY A N 1
ATOM 1662 C CA . GLY A 1 204 ? 2.599 -5.684 -15.109 1.00 92.62 204 GLY A CA 1
ATOM 1663 C C . GLY A 1 204 ? 4.075 -5.337 -15.321 1.00 92.62 204 GLY A C 1
ATOM 1664 O O . GLY A 1 204 ? 4.739 -4.865 -14.402 1.00 92.62 204 GLY A O 1
ATOM 1665 N N . LEU A 1 205 ? 4.581 -5.494 -16.548 1.00 90.75 205 LEU A N 1
ATOM 1666 C CA . LEU A 1 205 ? 5.952 -5.112 -16.900 1.00 90.75 205 LEU A CA 1
ATOM 1667 C C . LEU A 1 205 ? 6.190 -3.604 -16.739 1.00 90.75 205 LEU A C 1
ATOM 1669 O O . LEU A 1 205 ? 7.266 -3.211 -16.301 1.00 90.75 205 LEU A O 1
ATOM 1673 N N . GLY A 1 206 ? 5.192 -2.767 -17.042 1.00 91.81 206 GLY A N 1
ATOM 1674 C CA . GLY A 1 206 ? 5.256 -1.323 -16.815 1.00 91.81 206 GLY A CA 1
ATOM 1675 C C . GLY A 1 206 ? 5.522 -0.964 -15.352 1.00 91.81 206 GLY A C 1
ATOM 1676 O O . GLY A 1 206 ? 6.448 -0.208 -15.068 1.00 91.81 206 GLY A O 1
ATOM 1677 N N . TYR A 1 207 ? 4.779 -1.559 -14.416 1.00 94.12 207 TYR A N 1
ATOM 1678 C CA . TYR A 1 207 ? 4.994 -1.301 -12.989 1.00 94.12 207 TYR A CA 1
ATOM 1679 C C . TYR A 1 207 ? 6.278 -1.934 -12.434 1.00 94.12 207 TYR A C 1
ATOM 1681 O O . TYR A 1 207 ? 6.901 -1.359 -11.546 1.00 94.12 207 TYR A O 1
ATOM 1689 N N . LEU A 1 208 ? 6.723 -3.079 -12.965 1.00 89.06 208 LEU A N 1
ATOM 1690 C CA . LEU A 1 208 ? 8.029 -3.647 -12.601 1.00 89.06 208 LEU A CA 1
ATOM 1691 C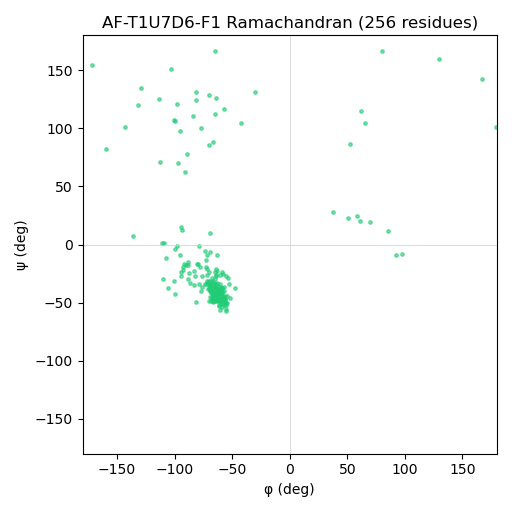 C . LEU A 1 208 ? 9.188 -2.767 -13.081 1.00 89.06 208 LEU A C 1
ATOM 1693 O O . LEU A 1 208 ? 10.162 -2.598 -12.352 1.00 89.06 208 LEU A O 1
ATOM 1697 N N . ASN A 1 209 ? 9.069 -2.174 -14.273 1.00 89.88 209 ASN A N 1
ATOM 1698 C CA . ASN A 1 209 ? 10.022 -1.177 -14.756 1.00 89.88 209 ASN A CA 1
ATOM 1699 C C . ASN A 1 209 ? 10.040 0.058 -13.848 1.00 89.88 209 ASN A C 1
ATOM 1701 O O . ASN A 1 209 ? 11.117 0.539 -13.520 1.00 89.88 209 ASN A O 1
ATOM 1705 N N . GLU A 1 210 ? 8.875 0.554 -13.418 1.00 88.00 210 GLU A N 1
ATOM 1706 C CA . GLU A 1 210 ? 8.783 1.677 -12.473 1.00 88.00 210 GLU A CA 1
ATOM 1707 C C . GLU A 1 210 ? 9.446 1.336 -11.129 1.00 88.00 210 GLU A C 1
ATOM 1709 O O . GLU A 1 210 ? 10.291 2.089 -10.647 1.00 88.00 210 GLU A O 1
ATOM 1714 N N . ALA A 1 211 ? 9.137 0.167 -10.560 1.00 88.81 211 ALA A N 1
ATOM 1715 C CA . ALA A 1 211 ? 9.744 -0.303 -9.318 1.00 88.81 211 ALA A CA 1
ATOM 1716 C C . ALA A 1 211 ? 11.270 -0.430 -9.430 1.00 88.81 211 ALA A C 1
ATOM 1718 O O . ALA A 1 211 ? 11.992 -0.022 -8.517 1.00 88.81 211 ALA A O 1
ATOM 1719 N N . TYR A 1 212 ? 11.772 -0.971 -10.544 1.00 84.75 212 TYR A N 1
ATOM 1720 C CA . TYR A 1 212 ? 13.206 -1.070 -10.804 1.00 84.75 212 TYR A CA 1
ATOM 1721 C C . TYR A 1 212 ? 13.846 0.307 -10.998 1.00 84.75 212 TYR A C 1
ATOM 1723 O O . TYR A 1 212 ? 14.867 0.580 -10.380 1.00 84.75 212 TYR A O 1
ATOM 1731 N N . GLY A 1 213 ? 13.227 1.196 -11.778 1.00 82.25 213 GLY A N 1
ATOM 1732 C CA . GLY A 1 213 ? 13.742 2.543 -12.031 1.00 82.25 213 GLY A CA 1
ATOM 1733 C C . GLY A 1 213 ? 13.954 3.348 -10.747 1.00 82.25 213 GLY A C 1
ATOM 1734 O O . GLY A 1 213 ? 14.944 4.066 -10.636 1.00 82.25 213 GLY A O 1
ATOM 1735 N N . ILE A 1 214 ? 13.071 3.172 -9.759 1.00 79.31 214 ILE A N 1
ATOM 1736 C CA . ILE A 1 214 ? 13.162 3.844 -8.456 1.00 79.31 214 ILE A CA 1
ATOM 1737 C C . ILE A 1 214 ? 14.149 3.140 -7.520 1.00 79.31 214 ILE A C 1
ATOM 1739 O O . ILE A 1 214 ? 14.978 3.795 -6.896 1.00 79.31 214 ILE A O 1
ATOM 1743 N N . SER A 1 215 ? 14.035 1.816 -7.377 1.00 81.25 215 SER A N 1
ATOM 1744 C CA . SER A 1 215 ? 14.771 1.072 -6.342 1.00 81.25 215 SER A CA 1
ATOM 1745 C C . SER A 1 215 ? 16.162 0.612 -6.766 1.00 81.25 215 SER A C 1
ATOM 1747 O O . SER A 1 215 ? 16.986 0.322 -5.904 1.00 81.25 215 SER A O 1
ATOM 1749 N N . GLN A 1 216 ? 16.394 0.449 -8.071 1.00 81.50 216 GLN A N 1
ATOM 1750 C CA . GLN A 1 216 ? 17.563 -0.219 -8.653 1.00 81.50 216 GLN A CA 1
ATOM 1751 C C . GLN A 1 216 ? 17.844 -1.611 -8.049 1.00 81.50 216 GLN A C 1
ATOM 1753 O O . GLN A 1 216 ? 18.959 -2.127 -8.108 1.00 81.50 216 GLN A O 1
ATOM 1758 N N . SER A 1 217 ? 16.821 -2.253 -7.470 1.00 81.62 217 SER A N 1
ATOM 1759 C CA . SER A 1 217 ? 16.962 -3.533 -6.780 1.00 81.62 217 SER A CA 1
ATOM 1760 C C . SER A 1 217 ? 17.252 -4.671 -7.758 1.00 81.62 217 SER A C 1
ATOM 1762 O O . SER A 1 217 ? 16.502 -4.905 -8.713 1.00 81.62 217 SER A O 1
ATOM 1764 N N . SER A 1 218 ? 18.306 -5.439 -7.472 1.00 77.69 218 SER A N 1
ATOM 1765 C CA . SER A 1 218 ? 18.685 -6.625 -8.248 1.00 77.69 218 SER A CA 1
ATOM 1766 C C . SER A 1 218 ? 17.584 -7.689 -8.258 1.00 77.69 218 SER A C 1
ATOM 1768 O O . SER A 1 218 ? 17.369 -8.347 -9.274 1.00 77.69 218 SER A O 1
ATOM 1770 N N . PHE A 1 219 ? 16.836 -7.818 -7.161 1.00 78.38 219 PHE A N 1
ATOM 1771 C CA . PHE A 1 219 ? 15.702 -8.732 -7.057 1.00 78.38 219 PHE A CA 1
ATOM 1772 C C . PHE A 1 219 ? 14.560 -8.340 -8.008 1.00 78.38 219 PHE A C 1
ATOM 1774 O O . PHE A 1 219 ? 14.052 -9.180 -8.751 1.00 78.38 219 PHE A O 1
ATOM 1781 N N . VAL A 1 220 ? 14.210 -7.050 -8.059 1.00 82.31 220 VAL A N 1
ATOM 1782 C CA . VAL A 1 220 ? 13.183 -6.541 -8.985 1.00 82.31 220 VAL A CA 1
ATOM 1783 C C . VAL A 1 220 ? 13.627 -6.728 -10.439 1.00 82.31 220 VAL A C 1
ATOM 1785 O O . VAL A 1 220 ? 12.827 -7.146 -11.277 1.00 82.31 220 VAL A O 1
ATOM 1788 N N . ALA A 1 221 ? 14.910 -6.492 -10.737 1.00 78.94 221 ALA A N 1
ATOM 1789 C CA . ALA A 1 221 ? 15.475 -6.707 -12.068 1.00 78.94 221 ALA A CA 1
ATOM 1790 C C . ALA A 1 221 ? 15.370 -8.174 -12.521 1.00 78.94 221 ALA A C 1
ATOM 1792 O O . ALA A 1 221 ? 14.964 -8.447 -13.653 1.00 78.94 221 ALA A O 1
ATOM 1793 N N . GLN A 1 222 ? 15.685 -9.127 -11.637 1.00 78.56 222 GLN A N 1
ATOM 1794 C CA . GLN A 1 2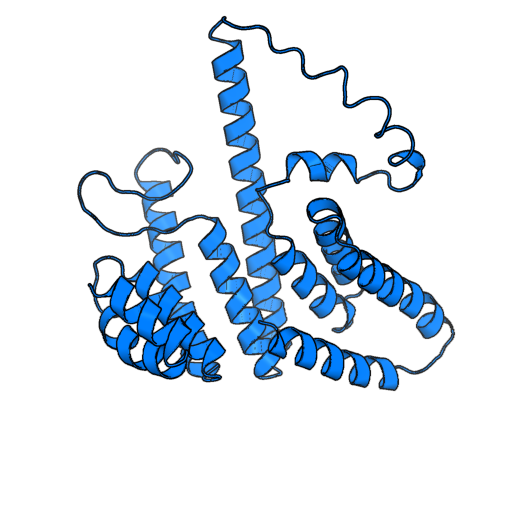22 ? 15.559 -10.559 -11.927 1.00 78.56 222 GLN A CA 1
ATOM 1795 C C . GLN A 1 222 ? 14.113 -10.945 -12.252 1.00 78.56 222 GLN A C 1
ATOM 1797 O O . GLN A 1 222 ? 13.866 -11.638 -13.242 1.00 78.56 222 GLN A O 1
ATOM 1802 N N . ASP A 1 223 ? 13.151 -10.459 -11.469 1.00 82.25 223 ASP A N 1
ATOM 1803 C CA . ASP A 1 223 ? 11.733 -10.758 -11.672 1.00 82.25 223 ASP A CA 1
ATOM 1804 C C . ASP A 1 223 ? 11.172 -10.114 -12.944 1.00 82.25 223 ASP A C 1
ATOM 1806 O O . ASP A 1 223 ? 10.427 -10.759 -13.690 1.00 82.25 223 ASP A O 1
ATOM 1810 N N . LEU A 1 224 ? 11.600 -8.891 -13.256 1.00 84.00 224 LEU A N 1
ATOM 1811 C CA . LEU A 1 224 ? 11.302 -8.215 -14.514 1.00 84.00 224 LEU A CA 1
ATOM 1812 C C . LEU A 1 224 ? 11.827 -9.010 -15.723 1.00 84.00 224 LEU A C 1
ATOM 1814 O O . LEU A 1 224 ? 11.071 -9.282 -16.662 1.00 84.00 224 LEU A O 1
ATOM 1818 N N . VAL A 1 225 ? 13.098 -9.429 -15.700 1.00 81.94 225 VAL A N 1
ATOM 1819 C CA . VAL A 1 225 ? 13.707 -10.241 -16.770 1.00 81.94 225 VAL A CA 1
ATOM 1820 C C . VAL A 1 225 ? 13.003 -11.590 -16.895 1.00 81.94 225 VAL A C 1
ATOM 1822 O O . VAL A 1 225 ? 12.667 -12.013 -18.005 1.00 81.94 225 VAL A O 1
ATOM 1825 N N . PHE A 1 226 ? 12.724 -12.259 -15.776 1.00 82.12 226 PHE A N 1
ATOM 1826 C CA . PHE A 1 226 ? 12.008 -13.532 -15.756 1.00 82.12 226 PHE A CA 1
ATOM 1827 C C . PHE A 1 226 ? 10.623 -13.407 -16.404 1.00 82.12 226 PHE A C 1
ATOM 1829 O O . PHE A 1 226 ? 10.270 -14.180 -17.296 1.00 82.12 226 PHE A O 1
ATOM 1836 N N . LEU A 1 227 ? 9.838 -12.399 -16.022 1.00 81.88 227 LEU A N 1
ATOM 1837 C CA . LEU A 1 227 ? 8.497 -12.207 -16.572 1.00 81.88 227 LEU A CA 1
ATOM 1838 C C . LEU A 1 227 ? 8.538 -11.779 -18.042 1.00 81.88 227 LEU A C 1
ATOM 1840 O O . LEU A 1 227 ? 7.691 -12.220 -18.825 1.00 81.88 227 LEU A O 1
ATOM 1844 N N . LYS A 1 228 ? 9.546 -11.005 -18.458 1.00 78.88 228 LYS A N 1
ATOM 1845 C CA . LYS A 1 228 ? 9.771 -10.643 -19.864 1.00 78.88 228 LYS A CA 1
ATOM 1846 C C . LYS A 1 228 ? 10.157 -11.854 -20.718 1.00 78.88 228 LYS A C 1
ATOM 1848 O O . LYS A 1 228 ? 9.615 -12.009 -21.812 1.00 78.88 228 LYS A O 1
ATOM 1853 N N . THR A 1 229 ? 11.025 -12.744 -20.241 1.00 71.81 229 THR A N 1
ATOM 1854 C CA . THR A 1 229 ? 11.450 -13.948 -20.985 1.00 71.81 229 THR A CA 1
ATOM 1855 C C . THR A 1 229 ? 10.355 -15.008 -21.058 1.00 71.81 229 THR A C 1
ATOM 1857 O O . THR A 1 229 ? 10.160 -15.605 -22.117 1.00 71.81 229 THR A O 1
ATOM 1860 N N . LEU A 1 230 ? 9.531 -15.140 -20.012 1.00 65.81 230 LEU A N 1
ATOM 1861 C CA . LEU A 1 230 ? 8.311 -15.954 -20.037 1.00 65.81 230 LEU A CA 1
ATOM 1862 C C . LEU A 1 230 ? 7.385 -15.580 -21.216 1.00 65.81 230 LEU A C 1
ATOM 1864 O O . LEU A 1 230 ? 6.659 -16.425 -21.725 1.00 65.81 230 LEU A O 1
ATOM 1868 N N . THR A 1 231 ? 7.416 -14.322 -21.685 1.00 55.19 231 THR A N 1
ATOM 1869 C CA . THR A 1 231 ? 6.643 -13.869 -22.865 1.00 55.19 231 THR A CA 1
ATOM 1870 C C . THR A 1 231 ? 7.039 -14.628 -24.114 1.00 55.19 231 THR A C 1
ATOM 1872 O O . THR A 1 231 ? 6.163 -15.060 -24.853 1.00 55.19 231 THR A O 1
ATOM 1875 N N . ARG A 1 232 ? 8.348 -14.817 -24.314 1.00 54.88 232 ARG A N 1
ATOM 1876 C CA . ARG A 1 232 ? 8.889 -15.517 -25.480 1.00 54.88 232 ARG A CA 1
ATOM 1877 C C . ARG A 1 232 ? 8.541 -17.005 -25.433 1.00 54.88 232 ARG A C 1
ATOM 1879 O O . ARG A 1 232 ? 8.187 -17.578 -26.451 1.00 54.88 232 ARG A O 1
ATOM 1886 N N . ALA A 1 233 ? 8.575 -17.620 -24.251 1.00 51.62 233 ALA A N 1
ATOM 1887 C CA . ALA A 1 233 ? 8.250 -19.039 -24.085 1.00 51.62 233 ALA A CA 1
ATOM 1888 C C . ALA A 1 233 ? 6.747 -19.349 -24.261 1.00 51.62 233 ALA A C 1
ATOM 1890 O O . ALA A 1 233 ? 6.392 -20.357 -24.875 1.00 51.62 233 ALA A O 1
ATOM 1891 N N . ILE A 1 234 ? 5.857 -18.472 -23.772 1.00 53.53 234 ILE A N 1
ATOM 1892 C CA . ILE A 1 234 ? 4.399 -18.608 -23.948 1.00 53.53 234 ILE A CA 1
ATOM 1893 C C . ILE A 1 234 ? 3.999 -18.371 -25.410 1.00 53.53 234 ILE A C 1
ATOM 1895 O O . ILE A 1 234 ? 3.180 -19.126 -25.928 1.00 53.53 234 ILE A O 1
ATOM 1899 N N . SER A 1 235 ? 4.602 -17.394 -26.106 1.00 50.53 235 SER A N 1
ATOM 1900 C CA . SER A 1 235 ? 4.382 -17.214 -27.552 1.00 50.53 235 SER A CA 1
ATOM 1901 C C . SER A 1 235 ? 4.880 -18.400 -28.386 1.00 50.53 235 SER A C 1
ATOM 1903 O O . SER A 1 235 ? 4.416 -18.595 -29.501 1.00 50.53 235 SER A O 1
ATOM 1905 N N . LEU A 1 236 ? 5.795 -19.204 -27.834 1.00 50.75 236 LEU A N 1
ATOM 1906 C CA . LEU A 1 236 ? 6.313 -20.446 -28.418 1.00 50.75 236 LEU A CA 1
ATOM 1907 C C . LEU A 1 236 ? 5.553 -21.706 -27.938 1.00 50.75 236 LEU A C 1
ATOM 1909 O O . LEU A 1 236 ? 6.011 -22.822 -28.158 1.00 50.75 236 LEU A O 1
ATOM 1913 N N . GLY A 1 237 ? 4.392 -21.557 -27.283 1.00 47.78 237 GLY A N 1
ATOM 1914 C CA . GLY A 1 237 ? 3.480 -22.669 -26.978 1.00 47.78 237 GLY A CA 1
ATOM 1915 C C . GLY A 1 237 ? 3.773 -23.468 -25.700 1.00 47.78 237 GLY A C 1
ATOM 1916 O O . GLY A 1 237 ? 3.157 -24.510 -25.480 1.00 47.78 237 GLY A O 1
ATOM 1917 N N . SER A 1 238 ? 4.660 -23.006 -24.812 1.00 50.25 238 SER A N 1
ATOM 1918 C CA . SER A 1 238 ? 5.047 -23.773 -23.613 1.00 50.25 238 SER A CA 1
ATOM 1919 C C . SER A 1 238 ? 4.342 -23.331 -22.305 1.00 50.25 238 SER A C 1
ATOM 1921 O O . SER A 1 238 ? 4.645 -22.313 -21.692 1.00 50.25 238 SER A O 1
ATOM 1923 N N . SER A 1 239 ? 3.390 -24.175 -21.877 1.00 53.78 239 SER A N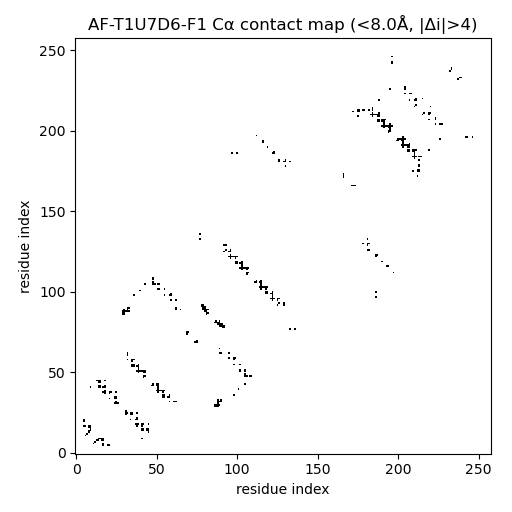 1
ATOM 1924 C CA . SER A 1 239 ? 2.841 -24.434 -20.523 1.00 53.78 239 SER A CA 1
ATOM 1925 C C . SER A 1 239 ? 2.323 -23.280 -19.634 1.00 53.78 239 SER A C 1
ATOM 1927 O O . SER A 1 239 ? 2.947 -22.853 -18.659 1.00 53.78 239 SER A O 1
ATOM 1929 N N . LEU A 1 240 ? 1.047 -22.927 -19.833 1.00 52.78 240 LEU A N 1
ATOM 1930 C CA . LEU A 1 240 ? 0.236 -22.047 -18.969 1.00 52.78 240 LEU A CA 1
ATOM 1931 C C . LEU A 1 240 ? 0.081 -22.546 -17.506 1.00 52.78 240 LEU A C 1
ATOM 1933 O O . LEU A 1 240 ? -0.181 -21.758 -16.594 1.00 52.78 240 LEU A O 1
ATOM 1937 N N . LYS A 1 241 ? 0.225 -23.858 -17.257 1.00 52.09 241 LYS A N 1
ATOM 1938 C CA . LYS A 1 241 ? 0.026 -24.480 -15.928 1.00 52.09 241 LYS A CA 1
ATOM 1939 C C . LYS A 1 241 ? 1.198 -24.236 -14.970 1.00 52.09 241 LYS A C 1
ATOM 1941 O O . LYS A 1 241 ? 0.969 -23.994 -13.785 1.00 52.09 241 LYS A O 1
ATOM 1946 N N . MET A 1 242 ? 2.436 -24.221 -15.471 1.00 52.03 242 MET A N 1
ATOM 1947 C CA . MET A 1 242 ? 3.618 -23.930 -14.645 1.00 52.03 242 MET A CA 1
ATOM 1948 C C . MET A 1 242 ? 3.621 -22.488 -14.123 1.00 52.03 242 MET A C 1
ATOM 1950 O O . MET A 1 242 ? 4.032 -22.234 -12.990 1.00 52.03 242 MET A O 1
ATOM 1954 N N . VAL A 1 243 ? 3.086 -21.557 -14.918 1.00 55.28 243 VAL A N 1
ATOM 1955 C CA . VAL A 1 243 ? 2.961 -20.135 -14.568 1.00 55.28 243 VAL A CA 1
ATOM 1956 C C . VAL A 1 243 ? 2.007 -19.935 -13.394 1.00 55.28 243 VAL A C 1
ATOM 1958 O O . VAL A 1 243 ? 2.353 -19.250 -12.436 1.00 55.28 243 VAL A O 1
ATOM 1961 N N . LYS A 1 244 ? 0.834 -20.584 -13.413 1.00 54.72 244 LYS A N 1
ATOM 1962 C CA . LYS A 1 244 ? -0.138 -20.499 -12.307 1.00 54.72 244 LYS A CA 1
ATOM 1963 C C . LYS A 1 244 ? 0.405 -21.092 -11.000 1.00 54.72 244 LYS A C 1
ATOM 1965 O O . LYS A 1 244 ? 0.140 -20.544 -9.932 1.00 54.72 244 LYS A O 1
ATOM 1970 N N . SER A 1 245 ? 1.185 -22.171 -11.081 1.00 50.56 245 SER A N 1
ATOM 1971 C CA . SER A 1 245 ? 1.809 -22.808 -9.911 1.00 50.56 245 SER A CA 1
ATOM 1972 C C . SER A 1 245 ? 2.923 -21.941 -9.305 1.00 50.56 245 SER A C 1
ATOM 1974 O O . SER A 1 245 ? 2.885 -21.632 -8.113 1.00 50.56 245 SER A O 1
ATOM 1976 N N . ARG A 1 246 ? 3.851 -21.423 -10.128 1.00 55.69 246 ARG A N 1
ATOM 1977 C CA . ARG A 1 246 ? 4.894 -20.491 -9.658 1.00 55.69 246 ARG A CA 1
ATOM 1978 C C . ARG A 1 246 ? 4.331 -19.137 -9.202 1.00 55.69 246 ARG A C 1
ATOM 1980 O O . ARG A 1 246 ? 4.871 -18.584 -8.251 1.00 55.69 246 ARG A O 1
ATOM 1987 N N . LYS A 1 247 ? 3.231 -18.644 -9.799 1.00 54.78 247 LYS A N 1
ATOM 1988 C CA . LYS A 1 247 ? 2.462 -17.470 -9.326 1.00 54.78 247 LYS A CA 1
ATOM 1989 C C . LYS A 1 247 ? 2.020 -17.672 -7.883 1.00 54.78 247 LYS A C 1
ATOM 1991 O O . LYS A 1 247 ? 2.357 -16.860 -7.032 1.00 54.78 247 LYS A O 1
ATOM 1996 N N . LYS A 1 248 ? 1.306 -18.770 -7.604 1.00 54.91 248 LYS A N 1
ATOM 1997 C CA . LYS A 1 248 ? 0.846 -19.086 -6.245 1.00 54.91 248 LYS A CA 1
ATOM 1998 C C . LYS A 1 248 ? 2.012 -19.214 -5.267 1.00 54.91 248 LYS A C 1
ATOM 2000 O O . LYS A 1 248 ? 1.901 -18.712 -4.158 1.00 54.91 248 LYS A O 1
ATOM 2005 N N . ALA A 1 249 ? 3.117 -19.837 -5.680 1.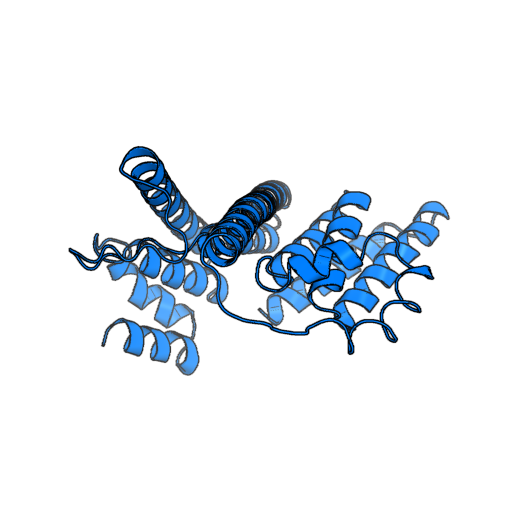00 51.31 249 ALA A N 1
ATOM 2006 C CA . ALA A 1 249 ? 4.288 -20.026 -4.828 1.00 51.31 249 ALA A CA 1
ATOM 2007 C C . ALA A 1 249 ? 5.017 -18.710 -4.503 1.00 51.31 249 ALA A C 1
ATOM 2009 O O . ALA A 1 249 ? 5.256 -18.440 -3.332 1.00 51.31 249 ALA A O 1
ATOM 2010 N N . LYS A 1 250 ? 5.317 -17.865 -5.501 1.00 55.66 250 LYS A N 1
ATOM 2011 C CA . LYS A 1 250 ? 5.965 -16.559 -5.278 1.00 55.66 250 LYS A CA 1
ATOM 2012 C C . LYS A 1 250 ? 5.078 -15.595 -4.501 1.00 55.66 250 LYS A C 1
ATOM 2014 O O . LYS A 1 250 ? 5.579 -14.895 -3.633 1.00 55.66 250 LYS A O 1
ATOM 2019 N N . LEU A 1 251 ? 3.774 -15.594 -4.775 1.00 54.44 251 LEU A N 1
ATOM 2020 C CA . LEU A 1 251 ? 2.830 -14.750 -4.053 1.00 54.44 251 LEU A CA 1
ATOM 2021 C C . LEU A 1 251 ? 2.714 -15.168 -2.587 1.00 54.44 251 LEU A C 1
ATOM 2023 O O . LEU A 1 251 ? 2.834 -14.323 -1.711 1.00 54.44 251 LEU A O 1
ATOM 2027 N N . LYS A 1 252 ? 2.595 -16.476 -2.314 1.00 50.81 252 LYS A N 1
ATOM 2028 C CA . LYS A 1 252 ? 2.662 -16.994 -0.940 1.00 50.81 252 LYS A CA 1
ATOM 2029 C C . LYS A 1 252 ? 3.971 -16.617 -0.261 1.00 50.81 252 LYS A C 1
ATOM 2031 O O . LYS A 1 252 ? 3.938 -16.200 0.885 1.00 50.81 252 LYS A O 1
ATOM 2036 N N . LEU A 1 253 ? 5.096 -16.780 -0.955 1.00 46.03 253 LEU A N 1
ATOM 2037 C CA . LEU A 1 253 ? 6.419 -16.534 -0.393 1.00 46.03 253 LEU A CA 1
ATOM 2038 C C . LEU A 1 253 ? 6.632 -15.047 -0.081 1.00 46.03 253 LEU A C 1
ATOM 2040 O O . LEU A 1 253 ? 7.119 -14.725 0.988 1.00 46.03 253 LEU A O 1
ATOM 2044 N N . MET A 1 254 ? 6.213 -14.134 -0.957 1.00 51.84 254 MET A N 1
ATOM 2045 C CA . MET A 1 254 ? 6.307 -12.695 -0.697 1.00 51.84 254 MET A CA 1
ATOM 2046 C C . MET A 1 254 ? 5.353 -12.224 0.405 1.00 51.84 254 MET A C 1
ATOM 2048 O O . MET A 1 254 ? 5.738 -11.379 1.199 1.00 51.84 254 MET A O 1
ATOM 2052 N N . CYS A 1 255 ? 4.155 -12.807 0.506 1.00 48.59 255 CYS A N 1
ATOM 2053 C CA . CYS A 1 255 ? 3.240 -12.566 1.627 1.00 48.59 255 CYS A CA 1
ATOM 2054 C C . CYS A 1 255 ? 3.694 -13.211 2.949 1.00 48.59 255 CYS A C 1
ATOM 2056 O O . CYS A 1 255 ? 3.068 -12.980 3.971 1.00 48.59 255 CYS A O 1
ATOM 2058 N N . LEU A 1 256 ? 4.730 -14.055 2.929 1.00 42.72 256 LEU A N 1
ATOM 2059 C CA . LEU A 1 256 ? 5.370 -14.620 4.123 1.00 42.72 256 LEU A CA 1
ATOM 2060 C C . LEU A 1 256 ? 6.499 -13.722 4.659 1.00 42.72 256 LEU A C 1
ATOM 2062 O O . LEU A 1 256 ? 6.946 -13.939 5.780 1.00 42.72 256 LEU A O 1
ATOM 2066 N N . PHE A 1 257 ? 6.967 -12.759 3.857 1.00 38.97 257 PHE A N 1
ATOM 2067 C CA . PHE A 1 257 ? 8.024 -11.798 4.202 1.00 38.97 257 PHE A CA 1
ATOM 2068 C C . PHE A 1 257 ? 7.509 -10.356 4.361 1.00 38.97 257 PHE A C 1
ATOM 2070 O O . PHE A 1 257 ? 8.308 -9.450 4.597 1.00 38.97 257 PHE A O 1
ATOM 2077 N N . LEU A 1 258 ? 6.198 -10.155 4.202 1.00 46.94 258 LEU A N 1
ATOM 2078 C CA . LEU A 1 258 ? 5.460 -8.992 4.692 1.00 46.94 258 LEU A CA 1
ATOM 2079 C C . LEU A 1 258 ? 4.922 -9.356 6.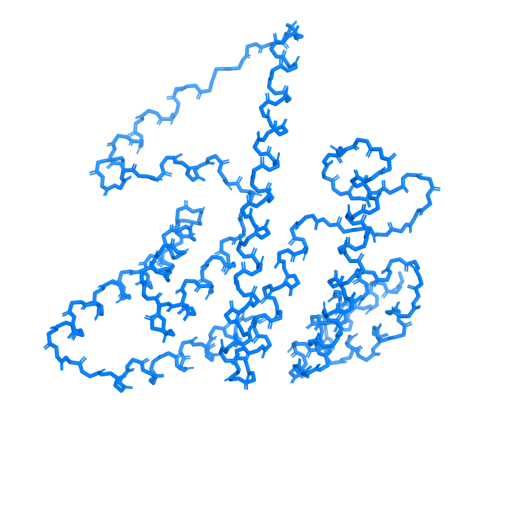073 1.00 46.94 258 LEU A C 1
ATOM 2081 O O . LEU A 1 258 ? 5.146 -8.552 6.997 1.00 46.94 258 LEU A O 1
#

Sequence (258 aa):
MDLEHFNTLYYEEGPKQAYEYSKQFTKKKKNALLWDLQNGLSALYARDYNDSLGVLDQAEQRFDKLQSAFTKGAGYVGAAMINDNVRAYGGNIYEGVLINYYKAIDYMLLNDNANARVQFNRANERQRRAKEFYYQEVQKAIKDIDSSKKHNINIERSRVEVSEILNNTYSNLDKYEAYQGLINPAVSYLSGLFYALDGDKNKGLGYLNEAYGISQSSFVAQDLVFLKTLTRAISLGSSLKMVKSRKKAKLKLMCLFL

Nearest PDB structures (foldseek):
  5lfl-assembly6_F  TM=6.503E-01  e=5.868E-03  Solidesulfovibrio magneticus RS-1
  8ye5-assembly1_B  TM=7.978E-01  e=5.574E-02  Dehalobacter sp.
  6fd7-assembly1_A  TM=7.722E-01  e=3.051E-01  Homo sapiens
  8h6e-assembly1_4G  TM=2.061E-01  e=1.007E+00  Homo sapiens
  8h6j-assembly1_4G  TM=1.948E-01  e=1.389E+00  Homo sapiens

Radius of gyration: 21.26 Å; Cα contacts (8 Å, |Δi|>4): 251; chains: 1; bounding box: 44×61×55 Å

pLDDT: mean 74.64, std 20.26, range [37.0, 98.56]

Foldseek 3Di:
DLVVVLVCCPPPVHLQSSLVSLVVQCPPPAQVLVSLLSNLVSCVRVVVLVVSLVSLVSSLVQLVVLVVCDVPPDDDDADFPDPVVDHHGNDHLLVNLVSLLSNLLSCVSVVNLVSNLVSLVRSVVSLVVQLVVVVVVVVVVVVVDVVVDDDDDDPPDPPPPPCVVVCVPDVCLVVLVSCQVSDDLVSLLVSLLSCLLVVNNVSSLVSLVSSCSRPVDPVSVVVSVVSVVVVVVVVVPDDPPVSNVVSVVVS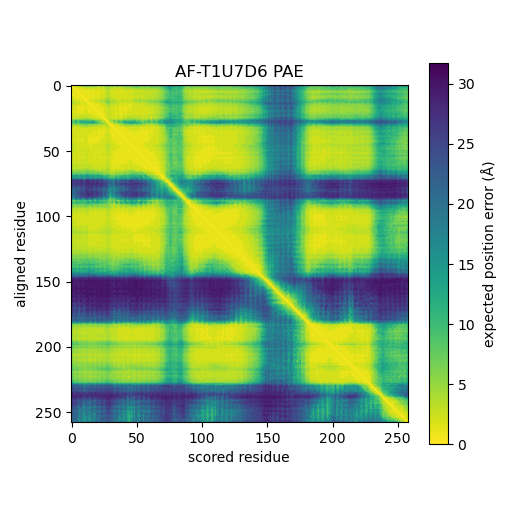VVVSVVD

Mean predicted aligned error: 11.64 Å